Protein AF-A0A962I1U5-F1 (afdb_monomer_lite)

Secondary structure (DSSP, 8-state):
-----------------PPP-------S-GGGSPEEEE-GGGT----GGGS-TTTTGGG--B--EEE-GGG-EEESSB----HHHHHHTHHHHHHTT--EEEE---EE--SS---SSSBP-TT-SS--BT--STTS-S-SEEEEE-TTT-BTTB-HHHHHHHHHHTT-EEEE----SEEEE-B--SS--TTTTEEE-TT--EEEE-TB--GGG--TTT-GGGTTB-SS--STTEEEB-TTSHHHHTT-

Structure (mmCIF, N/CA/C/O backbone):
data_AF-A0A962I1U5-F1
#
_entry.id   AF-A0A962I1U5-F1
#
loop_
_atom_site.group_PDB
_atom_site.id
_atom_site.type_symbol
_atom_site.label_atom_id
_atom_site.label_alt_id
_atom_site.label_comp_id
_atom_site.label_asym_id
_atom_site.label_entity_id
_atom_site.label_seq_id
_atom_site.pdbx_PDB_ins_code
_atom_site.Cartn_x
_atom_site.Cartn_y
_atom_site.Cartn_z
_atom_site.occupancy
_atom_site.B_iso_or_equiv
_atom_site.auth_seq_id
_atom_site.auth_comp_id
_atom_site.auth_asym_id
_atom_site.auth_atom_id
_atom_site.pdbx_PDB_model_num
ATOM 1 N N . MET A 1 1 ? -56.076 -60.921 22.929 1.00 39.16 1 MET A N 1
ATOM 2 C CA . MET A 1 1 ? -55.927 -60.320 21.583 1.00 39.16 1 MET A CA 1
ATOM 3 C C . MET A 1 1 ? -56.137 -58.816 21.718 1.00 39.16 1 MET A C 1
ATOM 5 O O . MET A 1 1 ? -57.100 -58.494 22.402 1.00 39.16 1 MET A O 1
ATOM 9 N N . PRO A 1 2 ? -55.354 -57.897 21.117 1.00 43.12 2 PRO A N 1
ATOM 10 C CA . PRO A 1 2 ? -53.979 -57.926 20.597 1.00 43.12 2 PRO A CA 1
ATOM 11 C C . PRO A 1 2 ? -53.016 -57.042 21.440 1.00 43.12 2 PRO A C 1
ATOM 13 O O . PRO A 1 2 ? -53.445 -56.184 22.204 1.00 43.12 2 PRO A O 1
ATOM 16 N N . ARG A 1 3 ? -51.699 -57.257 21.318 1.00 41.47 3 ARG A N 1
ATOM 17 C CA . ARG A 1 3 ? -50.654 -56.369 21.865 1.00 41.47 3 ARG A CA 1
ATOM 18 C C . ARG A 1 3 ? -50.297 -55.337 20.794 1.00 41.47 3 ARG A C 1
ATOM 20 O O . ARG A 1 3 ? -49.859 -55.728 19.718 1.00 41.47 3 ARG A O 1
ATOM 27 N N . ILE A 1 4 ? -50.493 -54.053 21.080 1.00 46.03 4 ILE A N 1
ATOM 28 C CA . ILE A 1 4 ? -50.047 -52.949 20.222 1.00 46.03 4 ILE A CA 1
ATOM 29 C C . ILE A 1 4 ? -48.566 -52.711 20.538 1.00 46.03 4 ILE A C 1
ATOM 31 O O . ILE A 1 4 ? -48.236 -52.267 21.635 1.00 46.03 4 ILE A O 1
ATOM 35 N N . LEU A 1 5 ? -47.673 -53.061 19.608 1.00 44.50 5 LEU A N 1
ATOM 36 C CA . LEU A 1 5 ? -46.279 -52.622 19.656 1.00 44.50 5 LEU A CA 1
ATOM 37 C C . LEU A 1 5 ? -46.209 -51.188 19.123 1.00 44.50 5 LEU A C 1
ATOM 39 O O . LEU A 1 5 ? -46.498 -50.946 17.953 1.00 44.50 5 LEU A O 1
ATOM 43 N N . LEU A 1 6 ? -45.807 -50.252 19.982 1.00 44.88 6 LEU A N 1
ATOM 44 C CA . LEU A 1 6 ? -45.363 -48.925 19.569 1.00 44.88 6 LEU A CA 1
ATOM 45 C C . LEU A 1 6 ? -43.959 -49.072 18.964 1.00 44.88 6 LEU A C 1
ATOM 47 O O . LEU A 1 6 ? -43.008 -49.392 19.676 1.00 44.88 6 LEU A O 1
ATOM 51 N N . ALA A 1 7 ? -43.829 -48.869 17.656 1.00 45.22 7 ALA A N 1
ATOM 52 C CA . ALA A 1 7 ? -42.530 -48.760 17.007 1.00 45.22 7 ALA A CA 1
ATOM 53 C C . ALA A 1 7 ? -42.009 -47.327 17.194 1.00 45.22 7 ALA A C 1
ATOM 55 O O . ALA A 1 7 ? -42.518 -46.394 16.578 1.00 45.22 7 ALA A O 1
ATOM 56 N N . LEU A 1 8 ? -41.014 -47.147 18.067 1.00 48.09 8 LEU A N 1
ATOM 57 C CA . LEU A 1 8 ? -40.231 -45.914 18.132 1.00 48.09 8 LEU A CA 1
ATOM 58 C C . LEU A 1 8 ? -39.299 -45.881 16.912 1.00 48.09 8 LEU A C 1
ATOM 60 O O . LEU A 1 8 ? -38.326 -46.631 16.845 1.00 48.09 8 LEU A O 1
ATOM 64 N N . SER A 1 9 ? -39.597 -45.028 15.937 1.00 52.56 9 SER A N 1
ATOM 65 C CA . SER A 1 9 ? -38.683 -44.711 14.841 1.00 52.56 9 SER A CA 1
ATOM 66 C C . SER A 1 9 ? -37.583 -43.783 15.359 1.00 52.56 9 SER A C 1
ATOM 68 O O . SER A 1 9 ? -37.811 -42.590 15.557 1.00 52.56 9 SER A O 1
ATOM 70 N N . LEU A 1 10 ? -36.398 -44.342 15.606 1.00 50.47 10 LEU A N 1
ATOM 71 C CA . LEU A 1 10 ? -35.191 -43.582 15.919 1.00 50.47 10 LEU A CA 1
ATOM 72 C C . LEU A 1 10 ? -34.716 -42.891 14.628 1.00 50.47 10 LEU A C 1
ATOM 74 O O . LEU A 1 10 ? -34.197 -43.547 13.725 1.00 50.47 10 LEU A O 1
ATOM 78 N N . LEU A 1 11 ? -34.939 -41.582 14.507 1.00 54.97 11 LEU A N 1
ATOM 79 C CA . LEU A 1 11 ? -34.390 -40.787 13.410 1.00 54.97 11 LEU A CA 1
ATOM 80 C C . LEU A 1 11 ? -32.893 -40.587 13.691 1.00 54.97 11 LEU A C 1
ATOM 82 O O . LEU A 1 11 ? -32.518 -39.816 14.572 1.00 54.97 11 LEU A O 1
ATOM 86 N N . ALA A 1 12 ? -32.036 -41.338 12.999 1.00 57.62 12 ALA A N 1
ATOM 87 C CA . ALA A 1 12 ? -30.593 -41.170 13.095 1.00 57.62 12 ALA A CA 1
ATOM 88 C C . ALA A 1 12 ? -30.201 -39.835 12.444 1.00 57.62 12 ALA A C 1
ATOM 90 O O . ALA A 1 12 ? -30.262 -39.689 11.224 1.00 57.62 12 ALA A O 1
ATOM 91 N N . ILE A 1 13 ? -29.818 -38.856 13.264 1.00 59.62 13 ILE A N 1
ATOM 92 C CA . ILE A 1 13 ? -29.165 -37.631 12.801 1.00 59.62 13 ILE A CA 1
ATOM 93 C C . ILE A 1 13 ? -27.747 -38.038 12.398 1.00 59.62 13 ILE A C 1
ATOM 95 O O . ILE A 1 13 ? -26.889 -38.255 13.252 1.00 59.62 13 ILE A O 1
ATOM 99 N N . LEU A 1 14 ? -27.520 -38.221 11.098 1.00 59.56 14 LEU A N 1
ATOM 100 C CA . LEU A 1 14 ? -26.175 -38.386 10.561 1.00 59.56 14 LEU A CA 1
ATOM 101 C C . LEU A 1 14 ? -25.460 -37.030 10.668 1.00 59.56 14 LEU A C 1
ATOM 103 O O . LEU A 1 14 ? -25.996 -36.041 10.165 1.00 59.56 14 LEU A O 1
ATOM 107 N N . PRO A 1 15 ? -24.283 -36.947 11.310 1.00 57.06 15 PRO A N 1
ATOM 108 C CA . PRO A 1 15 ? -23.493 -35.727 11.277 1.00 57.06 15 PRO A CA 1
ATOM 109 C C . PRO A 1 15 ? -23.090 -35.454 9.824 1.00 57.06 15 PRO A C 1
ATOM 111 O O . PRO A 1 15 ? -22.612 -36.354 9.130 1.00 57.06 15 PRO A O 1
ATOM 114 N N . SER A 1 16 ? -23.297 -34.224 9.349 1.00 59.91 16 SER A N 1
ATOM 115 C CA . SER A 1 16 ? -22.713 -33.792 8.083 1.00 59.91 16 SER A CA 1
ATOM 116 C C . SER A 1 16 ? -21.197 -33.834 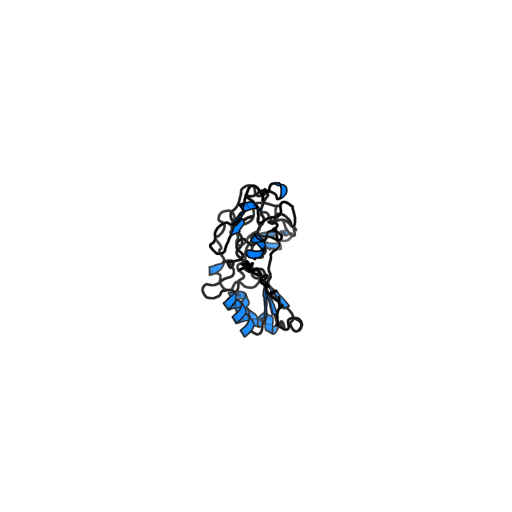8.242 1.00 59.91 16 SER A C 1
ATOM 118 O O . SER A 1 16 ? -20.632 -33.055 9.010 1.00 59.91 16 SER A O 1
ATOM 120 N N . LEU A 1 17 ? -20.536 -34.758 7.550 1.00 57.47 17 LEU A N 1
ATOM 121 C CA . LEU A 1 17 ? -19.093 -34.700 7.367 1.00 57.47 17 LEU A CA 1
ATOM 122 C C . LEU A 1 17 ? -18.796 -33.415 6.590 1.00 57.47 17 LEU A C 1
ATOM 124 O O . LEU A 1 17 ? -19.027 -33.354 5.385 1.00 57.47 17 LEU A O 1
ATOM 128 N N . ALA A 1 18 ? -18.339 -32.379 7.293 1.00 61.22 18 ALA A N 1
ATOM 129 C CA . ALA A 1 18 ? -17.665 -31.266 6.649 1.00 61.22 18 ALA A CA 1
ATOM 130 C C . ALA A 1 18 ? -16.446 -31.860 5.933 1.00 61.22 18 ALA A C 1
ATOM 132 O O . ALA A 1 18 ? -15.590 -32.475 6.572 1.00 61.22 18 ALA A O 1
ATOM 133 N N . LEU A 1 19 ? -16.420 -31.771 4.603 1.00 60.22 19 LEU A N 1
ATOM 134 C CA . LEU A 1 19 ? -15.231 -32.118 3.839 1.00 60.22 19 LEU A CA 1
ATOM 135 C C . LEU A 1 19 ? -14.131 -31.152 4.276 1.00 60.22 19 LEU A C 1
ATOM 137 O O . LEU A 1 19 ? -14.324 -29.941 4.219 1.00 60.22 19 LEU A O 1
ATOM 141 N N . ALA A 1 20 ? -13.010 -31.689 4.753 1.00 61.97 20 ALA A N 1
ATOM 142 C CA . ALA A 1 20 ? -11.820 -30.885 4.955 1.00 61.97 20 ALA A CA 1
ATOM 143 C C . ALA A 1 20 ? -11.408 -30.332 3.586 1.00 61.97 20 ALA A C 1
ATOM 145 O O . ALA A 1 20 ? -11.207 -31.097 2.643 1.00 61.97 20 ALA A O 1
ATOM 146 N N . THR A 1 21 ? -11.353 -29.010 3.460 1.00 70.38 21 THR A N 1
ATOM 147 C CA . THR A 1 21 ? -10.779 -28.366 2.283 1.00 70.38 21 THR A CA 1
ATOM 148 C C . THR A 1 21 ? -9.278 -28.631 2.319 1.00 70.38 21 THR A C 1
ATOM 150 O O . THR A 1 21 ? -8.590 -28.147 3.216 1.00 70.38 21 THR A O 1
ATOM 153 N N . ASP A 1 22 ? -8.769 -29.430 1.384 1.00 75.06 22 ASP A N 1
ATOM 154 C CA . ASP A 1 22 ? -7.327 -29.603 1.232 1.00 75.06 22 ASP A CA 1
ATOM 155 C C . ASP A 1 22 ? -6.735 -28.290 0.704 1.00 75.06 22 ASP A C 1
ATOM 157 O O . ASP A 1 22 ? -7.001 -27.879 -0.428 1.00 75.06 22 ASP A O 1
ATOM 161 N N . TYR A 1 23 ? -5.933 -27.616 1.528 1.00 73.56 23 TYR A N 1
ATOM 162 C CA . TYR A 1 23 ? -5.151 -26.462 1.096 1.00 73.56 23 TYR A CA 1
ATOM 163 C C . TYR A 1 23 ? -3.935 -26.963 0.314 1.00 73.56 23 TYR A C 1
ATOM 165 O O . TYR A 1 23 ? -2.980 -27.490 0.888 1.00 73.56 23 TYR A O 1
ATOM 173 N N . VAL A 1 24 ? -3.974 -26.821 -1.009 1.00 76.81 24 VAL A N 1
ATOM 174 C CA . VAL A 1 24 ? -2.831 -27.101 -1.883 1.00 76.81 24 VAL A CA 1
ATOM 175 C C . VAL A 1 24 ? -2.082 -25.790 -2.108 1.00 76.81 24 VAL A C 1
ATOM 177 O O . VAL A 1 24 ? -2.688 -24.786 -2.475 1.00 76.81 24 VAL A O 1
ATOM 180 N N . GLY A 1 25 ? -0.771 -25.788 -1.856 1.00 79.06 25 GLY A N 1
ATOM 181 C CA . GLY A 1 25 ? 0.093 -24.650 -2.178 1.00 79.06 25 GLY A CA 1
ATOM 182 C C . GLY A 1 25 ? 0.229 -24.427 -3.689 1.00 79.06 25 GLY A C 1
ATOM 183 O O . GLY A 1 25 ? -0.405 -25.107 -4.495 1.00 79.06 25 GLY A O 1
ATOM 184 N N . THR A 1 26 ? 1.088 -23.489 -4.093 1.00 83.06 26 THR A N 1
ATOM 185 C CA . THR A 1 26 ? 1.345 -23.260 -5.523 1.00 83.06 26 THR A CA 1
ATOM 186 C C . THR A 1 26 ? 1.874 -24.521 -6.214 1.00 83.06 26 THR A C 1
ATOM 188 O O . THR A 1 26 ? 2.713 -25.241 -5.668 1.00 83.06 26 THR A O 1
ATOM 191 N N . THR A 1 27 ? 1.384 -24.788 -7.425 1.00 86.94 27 THR A N 1
ATOM 192 C CA . THR A 1 27 ? 1.923 -25.829 -8.313 1.00 86.94 27 THR A CA 1
ATOM 193 C C . THR A 1 27 ? 3.056 -25.312 -9.196 1.00 86.94 27 THR A C 1
ATOM 195 O O . THR A 1 27 ? 3.645 -26.093 -9.941 1.00 86.94 27 THR A O 1
ATOM 198 N N . GLU A 1 28 ? 3.345 -24.010 -9.143 1.00 88.62 28 GLU A N 1
ATOM 199 C CA . GLU A 1 28 ? 4.450 -23.414 -9.886 1.00 88.62 28 GLU A CA 1
ATOM 200 C C . GLU A 1 28 ? 5.792 -23.869 -9.291 1.00 88.62 28 GLU 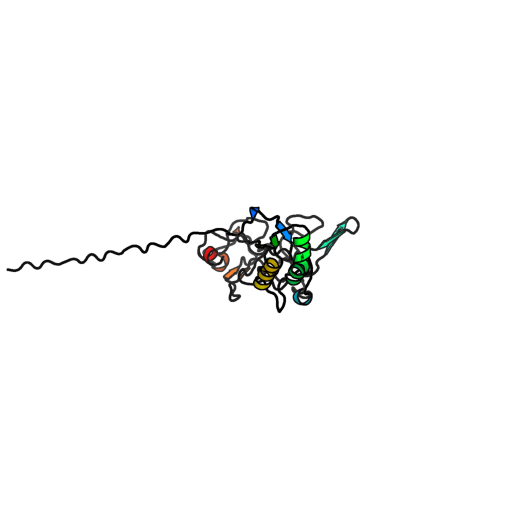A C 1
ATOM 202 O O . GLU A 1 28 ? 5.948 -23.878 -8.063 1.00 88.62 28 GLU A O 1
ATOM 207 N N . PRO A 1 29 ? 6.790 -24.224 -10.120 1.00 89.38 29 PRO A N 1
ATOM 208 C CA . PRO A 1 29 ? 8.090 -24.700 -9.659 1.00 89.38 29 PRO A CA 1
ATOM 209 C C . PRO A 1 29 ? 8.964 -23.532 -9.170 1.00 89.38 29 PRO A C 1
ATOM 211 O O . PRO A 1 29 ? 10.057 -23.300 -9.673 1.00 89.38 29 PRO A O 1
ATOM 214 N N . MET A 1 30 ? 8.505 -22.786 -8.160 1.00 89.75 30 MET A N 1
ATOM 215 C CA . MET A 1 30 ? 9.148 -21.554 -7.676 1.00 89.75 30 MET A CA 1
ATOM 216 C C . MET A 1 30 ? 10.634 -21.724 -7.330 1.00 89.75 30 MET A C 1
ATOM 218 O O . MET A 1 30 ? 11.405 -20.783 -7.481 1.00 89.75 30 MET A O 1
ATOM 222 N N . ALA A 1 31 ? 11.055 -22.923 -6.913 1.00 90.00 31 ALA A N 1
ATOM 223 C CA . ALA A 1 31 ? 12.455 -23.234 -6.620 1.00 90.00 31 ALA A CA 1
ATOM 224 C C . ALA A 1 31 ? 13.385 -23.193 -7.854 1.00 90.00 31 ALA A C 1
ATOM 226 O O . ALA A 1 31 ? 14.602 -23.126 -7.689 1.00 90.00 31 ALA A O 1
ATOM 227 N N . GLU A 1 32 ? 12.840 -23.237 -9.072 1.00 93.94 32 GLU A N 1
ATOM 228 C CA . GLU A 1 32 ? 13.593 -23.127 -10.329 1.00 93.94 32 GLU A CA 1
ATOM 229 C C . GLU A 1 32 ? 13.867 -21.667 -10.730 1.00 93.94 32 GLU A C 1
ATOM 231 O O . GLU A 1 32 ? 14.672 -21.417 -11.628 1.00 93.94 32 GLU A O 1
ATOM 236 N N . HIS A 1 33 ? 13.234 -20.696 -10.062 1.00 95.19 33 HIS A N 1
ATOM 237 C CA . HIS A 1 33 ? 13.274 -19.290 -10.449 1.00 95.19 33 HIS A CA 1
ATOM 238 C C . HIS A 1 33 ? 14.013 -18.425 -9.426 1.00 95.19 33 HIS A C 1
ATOM 240 O O . HIS A 1 33 ? 13.748 -18.464 -8.225 1.00 95.19 33 HIS A O 1
ATOM 246 N N . ALA A 1 34 ? 14.900 -17.559 -9.919 1.00 97.69 34 ALA A N 1
ATOM 247 C CA . ALA A 1 34 ? 15.333 -16.395 -9.157 1.00 97.69 34 ALA A CA 1
ATOM 248 C C . ALA A 1 34 ? 14.208 -15.347 -9.149 1.00 97.69 34 ALA A C 1
ATOM 250 O O . ALA A 1 34 ? 13.589 -15.092 -10.188 1.00 97.69 34 ALA A O 1
ATOM 251 N N . ILE A 1 35 ? 13.974 -14.733 -7.985 1.00 98.12 35 ILE A N 1
ATOM 252 C CA . ILE A 1 35 ? 12.922 -13.734 -7.764 1.00 98.12 35 ILE A CA 1
ATOM 253 C C . ILE A 1 35 ? 13.539 -12.332 -7.757 1.00 98.12 35 ILE A C 1
ATOM 255 O O . ILE A 1 35 ? 14.496 -12.080 -7.023 1.00 98.12 35 ILE A O 1
ATOM 259 N N . TYR A 1 36 ? 12.973 -11.425 -8.550 1.00 98.50 36 TYR A N 1
ATOM 260 C CA . TYR A 1 36 ? 13.292 -10.000 -8.530 1.00 98.50 36 TYR A CA 1
ATOM 261 C C . TYR A 1 36 ? 12.264 -9.256 -7.676 1.00 98.50 36 TYR A C 1
ATOM 263 O O . TYR A 1 36 ? 11.075 -9.289 -7.984 1.00 98.50 36 TYR A O 1
ATOM 271 N N . PHE A 1 37 ? 12.698 -8.609 -6.595 1.00 98.62 37 PHE A N 1
ATOM 272 C CA . PHE A 1 37 ? 11.803 -7.811 -5.756 1.00 98.62 37 PHE A CA 1
ATOM 273 C C . PHE A 1 37 ? 11.647 -6.393 -6.304 1.00 98.62 37 PHE A C 1
ATOM 275 O O . PHE A 1 37 ? 12.636 -5.741 -6.646 1.00 98.62 37 PHE A O 1
ATOM 282 N N . VAL A 1 38 ? 10.406 -5.915 -6.335 1.00 98.50 38 VAL A N 1
ATOM 283 C CA . VAL A 1 38 ? 10.017 -4.595 -6.816 1.00 98.50 38 VAL A CA 1
ATOM 284 C C . VAL A 1 38 ? 9.177 -3.911 -5.745 1.00 98.50 38 VAL A C 1
ATOM 286 O O . VAL A 1 38 ? 8.087 -4.369 -5.407 1.00 98.50 38 VAL A O 1
ATOM 289 N N . LEU A 1 39 ? 9.662 -2.770 -5.251 1.00 98.62 39 LEU A N 1
ATOM 290 C CA . LEU A 1 39 ? 8.797 -1.815 -4.568 1.00 98.62 39 LEU A CA 1
ATOM 291 C C . LEU A 1 39 ? 8.070 -1.008 -5.646 1.00 98.62 39 LEU A C 1
ATOM 293 O O . LEU A 1 39 ? 8.693 -0.149 -6.270 1.00 98.62 39 LEU A O 1
ATOM 297 N N . THR A 1 40 ? 6.805 -1.338 -5.914 1.00 98.69 40 THR A N 1
ATOM 298 C CA . THR A 1 40 ? 6.110 -0.938 -7.154 1.00 98.69 40 THR A CA 1
ATOM 299 C C . THR A 1 40 ? 6.154 0.571 -7.393 1.00 98.69 40 THR A C 1
ATOM 301 O O . THR A 1 40 ? 6.652 0.987 -8.437 1.00 98.69 40 THR A O 1
ATOM 304 N N . ASP A 1 41 ? 5.815 1.379 -6.378 1.00 98.81 41 ASP A N 1
ATOM 305 C CA . ASP A 1 41 ? 5.849 2.856 -6.415 1.00 98.81 41 ASP A CA 1
ATOM 306 C C . ASP A 1 41 ? 7.224 3.458 -6.774 1.00 98.81 41 ASP A C 1
ATOM 308 O O . ASP A 1 41 ? 7.328 4.610 -7.192 1.00 98.81 41 ASP A O 1
ATOM 312 N N . ARG A 1 42 ? 8.308 2.690 -6.630 1.00 98.50 42 ARG A N 1
ATOM 313 C CA . ARG A 1 42 ? 9.693 3.160 -6.811 1.00 98.50 42 ARG A CA 1
ATOM 314 C C . ARG A 1 42 ? 10.390 2.551 -8.015 1.00 98.50 42 ARG A C 1
ATOM 316 O O . ARG A 1 42 ? 11.591 2.762 -8.176 1.00 98.50 42 ARG A O 1
ATOM 323 N N . PHE A 1 43 ? 9.670 1.787 -8.832 1.00 98.69 43 PHE A N 1
ATOM 324 C CA . PHE A 1 43 ? 10.255 1.138 -9.996 1.00 98.69 43 PHE A CA 1
ATOM 325 C C . PHE A 1 43 ? 10.197 2.022 -11.238 1.00 98.69 43 PHE A C 1
ATOM 327 O O . PHE A 1 43 ? 11.199 2.637 -11.601 1.00 98.69 43 PHE A O 1
ATOM 334 N N . VAL A 1 44 ? 9.037 2.095 -11.888 1.00 98.75 44 VAL A N 1
ATOM 335 C CA . VAL A 1 44 ? 8.819 2.896 -13.095 1.00 98.75 44 VAL A CA 1
ATOM 336 C C . VAL A 1 44 ? 7.400 3.443 -13.059 1.00 98.75 44 VAL A C 1
ATOM 338 O O . VAL A 1 44 ? 6.460 2.671 -12.899 1.00 98.75 44 VAL A O 1
ATOM 341 N N . ASN A 1 45 ? 7.265 4.756 -13.242 1.00 98.81 45 ASN A N 1
ATOM 342 C CA . ASN A 1 45 ? 5.986 5.415 -13.490 1.00 98.81 45 ASN A CA 1
ATOM 343 C C . ASN A 1 45 ? 5.644 5.273 -14.979 1.00 98.81 45 ASN A C 1
ATOM 345 O O . ASN A 1 45 ? 6.301 5.883 -15.831 1.00 98.81 45 ASN A O 1
ATOM 349 N N . GLY A 1 46 ? 4.707 4.376 -15.285 1.00 98.75 46 GLY A N 1
ATOM 350 C CA . GLY A 1 46 ? 4.275 4.056 -16.644 1.00 98.75 46 GLY A CA 1
ATOM 351 C C . GLY A 1 46 ? 2.983 4.761 -17.048 1.00 98.75 46 GLY A C 1
ATOM 352 O O . GLY A 1 46 ? 2.743 4.940 -18.245 1.00 98.75 46 GLY A O 1
ATOM 353 N N . ASP A 1 47 ? 2.174 5.191 -16.082 1.00 98.75 47 ASP A N 1
ATOM 354 C CA . ASP A 1 47 ? 0.925 5.910 -16.300 1.00 98.75 47 ASP A CA 1
ATOM 355 C C . ASP A 1 47 ? 0.769 7.088 -15.322 1.00 98.75 47 ASP A C 1
ATOM 357 O O . ASP A 1 47 ? 0.029 6.999 -14.347 1.00 98.75 47 ASP A O 1
ATOM 361 N N . PRO A 1 48 ? 1.332 8.269 -15.642 1.00 98.50 48 PRO A N 1
ATOM 362 C CA . PRO A 1 48 ? 1.241 9.441 -14.770 1.00 98.50 48 PRO A CA 1
ATOM 363 C C . PRO A 1 48 ? -0.187 9.939 -14.490 1.00 98.50 48 PRO A C 1
ATOM 365 O O . PRO A 1 48 ? -0.377 10.873 -13.707 1.00 98.50 48 PRO A O 1
ATOM 368 N N . SER A 1 49 ? -1.205 9.403 -15.176 1.00 98.44 49 SER A N 1
ATOM 369 C CA . SER A 1 49 ? -2.598 9.777 -14.932 1.00 98.44 49 SER A CA 1
ATOM 370 C C . SER A 1 49 ? -3.166 9.188 -13.636 1.00 98.44 49 SER A C 1
ATOM 372 O O . SER A 1 49 ? -4.157 9.725 -13.135 1.00 98.44 49 SER A O 1
ATOM 374 N N . ASN A 1 50 ? -2.532 8.151 -13.074 1.00 98.50 50 ASN A N 1
ATOM 375 C CA . ASN A 1 50 ? -2.937 7.517 -11.819 1.00 98.50 50 ASN A CA 1
ATOM 376 C C . ASN A 1 50 ? -2.134 7.995 -10.590 1.00 98.50 50 ASN A C 1
ATOM 378 O O . ASN A 1 50 ? -2.435 7.572 -9.483 1.00 98.50 50 ASN A O 1
ATOM 382 N N . ASP A 1 51 ? -1.199 8.940 -10.752 1.00 98.56 51 ASP A N 1
ATOM 383 C CA . ASP A 1 51 ? -0.295 9.423 -9.691 1.00 98.56 51 ASP A CA 1
ATOM 384 C C . ASP A 1 51 ? -0.988 10.025 -8.449 1.00 98.56 51 ASP A C 1
ATOM 386 O O . ASP A 1 51 ? -0.328 10.268 -7.441 1.00 98.56 51 ASP A O 1
ATOM 390 N N . GLN A 1 52 ? -2.275 10.383 -8.541 1.00 98.12 52 GLN A N 1
ATOM 391 C CA . GLN A 1 52 ? -3.045 11.050 -7.476 1.00 98.12 52 GLN A CA 1
ATOM 392 C C . GLN A 1 52 ? -2.347 12.273 -6.841 1.00 98.12 52 GLN A C 1
ATOM 394 O O . GLN A 1 52 ? -2.438 12.523 -5.641 1.00 98.12 52 GLN A O 1
ATOM 399 N N . ARG A 1 53 ? -1.668 13.099 -7.646 1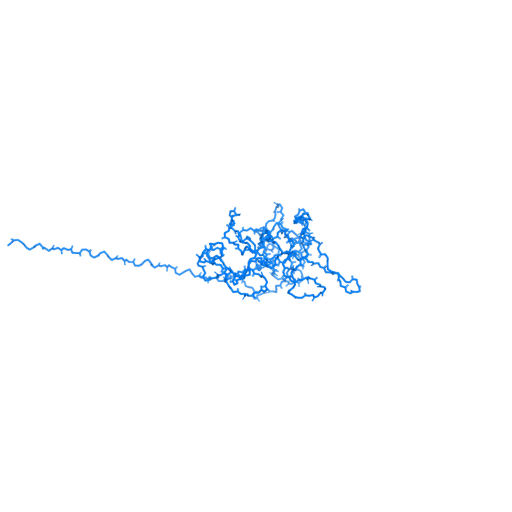.00 97.75 53 ARG A N 1
ATOM 400 C CA . ARG A 1 53 ? -0.785 14.190 -7.166 1.00 97.75 53 ARG A CA 1
ATOM 401 C C . ARG A 1 53 ? -1.431 15.199 -6.206 1.00 97.75 53 ARG A C 1
ATOM 403 O O . ARG A 1 53 ? -0.725 15.804 -5.405 1.00 97.75 53 ARG A O 1
ATOM 410 N N . ASP A 1 54 ? -2.749 15.381 -6.292 1.00 96.62 54 ASP A N 1
ATOM 411 C CA . ASP A 1 54 ? -3.522 16.317 -5.462 1.00 96.62 54 ASP A CA 1
ATOM 412 C C . ASP A 1 54 ? -4.270 15.636 -4.292 1.00 96.62 54 ASP A C 1
ATOM 414 O O . ASP A 1 54 ? -4.970 16.303 -3.518 1.00 96.62 54 ASP A O 1
ATOM 418 N N . GLN A 1 55 ? -4.160 14.311 -4.153 1.00 97.19 55 GLN A N 1
ATOM 419 C CA . GLN A 1 55 ? -4.830 13.545 -3.105 1.00 97.19 55 GLN A CA 1
ATOM 420 C C . GLN A 1 55 ? -4.290 13.912 -1.719 1.00 97.19 55 GLN A C 1
ATOM 422 O O . GLN A 1 55 ? -3.127 14.270 -1.550 1.00 97.19 55 GLN A O 1
ATOM 427 N N . GLY A 1 56 ? -5.166 13.874 -0.712 1.00 95.12 56 GLY A N 1
ATOM 428 C CA . GLY A 1 56 ? -4.826 14.121 0.690 1.00 95.12 56 GLY A CA 1
ATOM 429 C C . GLY A 1 56 ? -4.874 15.590 1.126 1.00 95.12 56 GLY A C 1
ATOM 430 O O . GLY A 1 56 ? -4.792 15.888 2.323 1.00 95.12 56 GLY A O 1
ATOM 431 N N . GLY A 1 57 ? -5.075 16.529 0.195 1.00 94.06 57 GLY A N 1
ATOM 432 C CA . GLY A 1 57 ? -5.268 17.950 0.498 1.00 94.06 57 GLY A CA 1
ATOM 433 C C . GLY A 1 57 ? -4.105 18.538 1.320 1.00 94.06 57 GLY A C 1
ATOM 434 O O . GLY A 1 57 ? -2.954 18.445 0.897 1.00 94.06 57 GLY A O 1
ATOM 435 N N . PRO A 1 58 ? -4.345 19.135 2.510 1.00 93.19 58 PRO A N 1
ATOM 436 C CA . PRO A 1 58 ? -3.261 19.624 3.373 1.00 93.19 58 PRO A CA 1
ATOM 437 C C . PRO A 1 58 ? -2.260 18.536 3.793 1.00 93.19 58 PRO A C 1
ATOM 439 O O . PRO A 1 58 ? -1.106 18.847 4.083 1.00 93.19 58 PRO A O 1
ATOM 442 N N . MET A 1 59 ? -2.705 17.278 3.813 1.00 95.75 59 MET A N 1
ATOM 443 C CA . MET A 1 59 ? -1.926 16.091 4.159 1.00 95.75 59 MET A CA 1
ATOM 444 C C . MET A 1 59 ? -1.581 15.271 2.915 1.00 95.75 59 MET A C 1
ATOM 446 O O . MET A 1 59 ? -1.688 14.048 2.946 1.00 95.75 59 MET A O 1
ATOM 450 N N . HIS A 1 60 ? -1.205 15.952 1.827 1.00 96.69 60 HIS A N 1
ATOM 451 C CA . HIS A 1 60 ? -0.948 15.334 0.527 1.00 96.69 60 HIS A CA 1
ATOM 452 C C . HIS A 1 60 ? -0.073 14.077 0.611 1.00 96.69 60 HIS A C 1
ATOM 454 O O . HIS A 1 60 ? 0.886 14.043 1.386 1.00 96.69 60 HIS A O 1
ATOM 460 N N . SER A 1 61 ? -0.398 13.054 -0.174 1.00 97.69 61 SER A N 1
ATOM 461 C CA . SER A 1 61 ? 0.273 11.746 -0.156 1.00 97.69 61 SER A CA 1
ATOM 462 C C . SER A 1 61 ? 1.454 11.651 -1.136 1.00 97.69 61 SER A C 1
ATOM 464 O O . SER A 1 61 ? 2.401 10.903 -0.883 1.00 97.69 61 SER A O 1
ATOM 466 N N . PHE A 1 62 ? 1.443 12.440 -2.211 1.00 98.31 62 PHE A N 1
ATOM 467 C CA . PHE A 1 62 ? 2.448 12.418 -3.278 1.00 98.31 62 PHE A CA 1
ATOM 468 C C . PHE A 1 62 ? 3.692 13.271 -2.964 1.00 98.31 62 PHE A C 1
ATOM 470 O O . PHE A 1 62 ? 3.568 14.331 -2.363 1.00 98.31 62 PHE A O 1
ATOM 477 N N . ASP A 1 63 ? 4.878 12.828 -3.390 1.00 97.62 63 ASP A N 1
ATOM 478 C CA . ASP A 1 63 ? 6.157 13.560 -3.346 1.00 97.62 63 ASP A CA 1
ATOM 479 C C . ASP A 1 63 ? 6.427 14.325 -2.033 1.00 97.62 63 ASP A C 1
ATOM 481 O O . ASP A 1 63 ? 6.317 15.550 -1.933 1.00 97.62 63 ASP A O 1
ATOM 485 N N . ARG A 1 64 ? 6.809 13.576 -0.993 1.00 96.94 64 ARG A N 1
ATOM 486 C CA . ARG A 1 64 ? 7.120 14.110 0.339 1.00 96.94 64 ARG A CA 1
ATOM 487 C C . ARG A 1 64 ? 8.614 13.951 0.640 1.00 96.94 64 ARG A C 1
ATOM 489 O O . ARG A 1 64 ? 9.003 12.945 1.246 1.00 96.94 64 ARG A O 1
ATOM 496 N N . PRO A 1 65 ? 9.467 14.909 0.237 1.00 95.81 65 PRO A N 1
ATOM 497 C CA . PRO A 1 65 ? 10.907 14.783 0.397 1.00 95.81 65 PRO A CA 1
ATOM 498 C C . PRO A 1 65 ? 11.345 14.871 1.864 1.00 95.81 65 PRO A C 1
ATOM 500 O O . PRO A 1 65 ? 10.812 15.645 2.663 1.00 95.81 65 PRO A O 1
ATOM 503 N N . VAL A 1 66 ? 12.370 14.093 2.201 1.00 95.50 66 VAL A N 1
ATOM 504 C CA . VAL A 1 66 ? 13.093 14.115 3.474 1.00 95.50 66 VAL A CA 1
ATOM 505 C C . VAL A 1 66 ? 14.557 14.386 3.162 1.00 95.50 66 VAL A C 1
ATOM 507 O O . VAL A 1 66 ? 15.197 13.614 2.452 1.00 95.50 66 VAL A O 1
ATOM 510 N N . TYR A 1 67 ? 15.084 15.480 3.703 1.00 94.31 67 TYR A N 1
ATOM 511 C CA . TYR A 1 67 ? 16.438 15.940 3.410 1.00 94.31 67 TYR A CA 1
ATOM 512 C C . TYR A 1 67 ? 17.451 15.393 4.414 1.00 94.31 67 TYR A C 1
ATOM 514 O O . TYR A 1 67 ? 17.225 15.418 5.630 1.00 94.31 67 TYR A O 1
ATOM 522 N N . GLY A 1 68 ? 18.567 14.914 3.881 1.00 93.94 68 GLY A N 1
ATOM 523 C CA . GLY A 1 68 ? 19.721 14.415 4.609 1.00 93.94 68 GLY A CA 1
ATOM 524 C C . GLY A 1 68 ? 20.878 15.412 4.683 1.00 93.94 68 GLY A C 1
ATOM 525 O O . GLY A 1 68 ? 20.768 16.558 4.234 1.00 93.94 68 GLY A O 1
ATOM 526 N N . PRO A 1 69 ? 22.004 14.999 5.289 1.00 93.75 69 PRO A N 1
ATOM 527 C CA . PRO A 1 69 ? 23.253 15.744 5.200 1.00 93.75 69 PRO A CA 1
ATOM 528 C C . PRO A 1 69 ? 23.746 15.811 3.747 1.00 93.75 69 PRO A C 1
ATOM 530 O O . PRO A 1 69 ? 23.346 15.017 2.905 1.00 93.75 69 PRO A O 1
ATOM 533 N N . ASP A 1 70 ? 24.615 16.780 3.459 1.00 91.31 70 ASP A N 1
ATOM 534 C CA . ASP A 1 70 ? 25.339 16.897 2.183 1.00 91.31 70 ASP A CA 1
ATOM 535 C C . ASP A 1 70 ? 24.473 16.989 0.907 1.00 91.31 70 ASP A C 1
ATOM 537 O O . ASP A 1 70 ? 24.985 16.870 -0.204 1.00 91.31 70 ASP A O 1
ATOM 541 N N . GLY A 1 71 ? 23.182 17.306 1.055 1.00 90.19 71 GLY A N 1
ATOM 542 C CA . GLY A 1 71 ? 22.238 17.426 -0.059 1.00 90.19 71 GLY A CA 1
ATOM 543 C C . GLY A 1 71 ? 21.583 16.107 -0.465 1.00 90.19 71 GLY A C 1
ATOM 544 O O . GLY A 1 71 ? 20.953 16.065 -1.517 1.00 90.19 71 GLY A O 1
ATOM 545 N N . ASP A 1 72 ? 21.720 15.053 0.345 1.00 93.81 72 ASP A N 1
ATOM 546 C CA . ASP A 1 72 ? 21.007 13.802 0.116 1.00 93.81 72 ASP A CA 1
ATOM 547 C C . ASP A 1 72 ? 19.487 13.993 0.263 1.00 93.81 72 ASP A C 1
ATOM 549 O O . ASP A 1 72 ? 19.004 14.747 1.115 1.00 93.81 72 ASP A O 1
ATOM 553 N N . GLU A 1 73 ? 18.721 13.267 -0.550 1.00 92.62 73 GLU A N 1
ATOM 554 C CA . GLU A 1 73 ? 17.261 13.327 -0.577 1.00 92.62 73 GLU A CA 1
ATOM 555 C C . GLU A 1 73 ? 16.660 11.918 -0.531 1.00 92.62 73 GLU A C 1
ATOM 557 O O . GLU A 1 73 ? 17.145 10.976 -1.159 1.00 92.62 73 GLU A O 1
ATOM 562 N N . ALA A 1 74 ? 15.581 11.777 0.232 1.00 93.88 74 ALA A N 1
ATOM 563 C CA . ALA A 1 74 ? 14.726 10.600 0.289 1.00 93.88 74 ALA A CA 1
ATOM 564 C C . ALA A 1 74 ? 13.268 11.047 0.145 1.00 93.88 74 ALA A C 1
ATOM 566 O O . ALA A 1 74 ? 12.975 12.239 0.207 1.00 93.88 74 ALA A O 1
ATOM 567 N N . ASN A 1 75 ? 12.336 10.108 -0.023 1.00 96.44 75 ASN A N 1
ATOM 568 C CA . ASN A 1 75 ? 10.919 10.437 -0.155 1.00 96.44 75 ASN A CA 1
ATOM 569 C C . ASN A 1 75 ? 10.037 9.480 0.652 1.00 96.44 75 ASN A C 1
ATOM 571 O O . ASN A 1 75 ? 10.210 8.256 0.600 1.00 96.44 75 ASN A O 1
ATOM 575 N N . VAL A 1 76 ? 9.086 10.045 1.395 1.00 97.38 76 VAL A N 1
ATOM 576 C CA . VAL A 1 76 ? 8.090 9.307 2.191 1.00 97.38 76 VAL A CA 1
ATOM 577 C C . VAL A 1 76 ? 6.666 9.477 1.659 1.00 97.38 76 VAL A C 1
ATOM 579 O O . VAL A 1 76 ? 5.707 9.156 2.357 1.00 97.38 76 VAL A O 1
ATOM 582 N N . GLY A 1 77 ? 6.535 9.997 0.440 1.00 98.19 77 GLY A N 1
ATOM 583 C CA . GLY A 1 77 ? 5.311 10.025 -0.346 1.00 98.19 77 GLY A CA 1
ATOM 584 C C . GLY A 1 77 ? 5.344 9.008 -1.484 1.00 98.19 77 GLY A C 1
ATOM 585 O O . GLY A 1 77 ? 6.359 8.337 -1.706 1.00 98.19 77 GLY A O 1
ATOM 586 N N . TYR A 1 78 ? 4.227 8.927 -2.201 1.00 98.81 78 TYR A N 1
ATOM 587 C CA . TYR A 1 78 ? 4.154 8.241 -3.491 1.00 98.81 78 TYR A CA 1
ATOM 588 C C . TYR A 1 78 ? 5.001 8.977 -4.537 1.00 98.81 78 TYR A C 1
ATOM 590 O O . TYR A 1 78 ? 5.114 10.207 -4.494 1.00 98.81 78 TYR A O 1
ATOM 598 N N . LEU A 1 79 ? 5.593 8.226 -5.465 1.00 98.62 79 LEU A N 1
ATOM 599 C CA . LEU A 1 79 ? 6.347 8.730 -6.619 1.00 98.62 79 LEU A CA 1
ATOM 600 C C . LEU A 1 79 ? 5.769 8.254 -7.965 1.00 98.62 79 LEU A C 1
ATOM 602 O O . LEU A 1 79 ? 6.214 8.726 -9.018 1.00 98.62 79 LEU A O 1
ATOM 606 N N . GLY A 1 80 ? 4.750 7.391 -7.929 1.00 98.50 80 GLY A N 1
ATOM 607 C CA . GLY A 1 80 ? 3.914 7.043 -9.079 1.00 98.50 80 GLY A CA 1
ATOM 608 C C . GLY A 1 80 ? 4.386 5.818 -9.851 1.00 98.50 80 GLY A C 1
ATOM 609 O O . GLY A 1 80 ? 4.030 5.657 -11.006 1.00 98.50 80 GLY A O 1
ATOM 610 N N . GLY A 1 81 ? 5.241 4.972 -9.276 1.00 98.88 81 GLY A N 1
ATOM 611 C CA . GLY A 1 81 ? 5.523 3.676 -9.888 1.00 98.88 81 GLY A CA 1
ATOM 612 C C . GLY A 1 81 ? 4.294 2.758 -9.860 1.00 98.88 81 GLY A C 1
ATOM 613 O O . GLY A 1 81 ? 3.615 2.653 -8.841 1.00 98.88 81 GLY A O 1
ATOM 614 N N . ASP A 1 82 ? 4.013 2.075 -10.966 1.00 98.94 82 ASP A N 1
ATOM 615 C CA . ASP A 1 82 ? 2.706 1.445 -11.192 1.00 98.94 82 ASP A CA 1
ATOM 616 C C . ASP A 1 82 ? 2.804 0.115 -11.975 1.00 98.94 82 ASP A C 1
ATOM 618 O O . ASP A 1 82 ? 3.887 -0.360 -12.350 1.00 98.94 82 ASP A O 1
ATOM 622 N N . PHE A 1 83 ? 1.657 -0.530 -12.220 1.00 98.88 83 PHE A N 1
ATOM 623 C CA . PHE A 1 83 ? 1.603 -1.788 -12.971 1.00 98.88 83 PHE A CA 1
ATOM 624 C C . PHE A 1 83 ? 1.988 -1.636 -14.443 1.00 98.88 83 PHE A C 1
ATOM 626 O O . PHE A 1 83 ? 2.570 -2.566 -15.010 1.00 98.88 83 PHE A O 1
ATOM 633 N N . ARG A 1 84 ? 1.687 -0.492 -15.070 1.00 98.88 84 ARG A N 1
ATOM 634 C CA . ARG A 1 84 ? 2.047 -0.227 -16.467 1.00 98.88 84 ARG A CA 1
ATOM 635 C C . ARG A 1 84 ? 3.561 -0.179 -16.611 1.00 98.88 84 ARG A C 1
ATOM 637 O O . ARG A 1 84 ? 4.112 -0.890 -17.447 1.00 98.88 84 ARG A O 1
ATOM 644 N N . GLY A 1 85 ? 4.231 0.579 -15.750 1.00 98.81 85 GLY A N 1
ATOM 645 C CA . GLY A 1 85 ? 5.678 0.724 -15.734 1.00 98.81 85 GLY A CA 1
ATOM 646 C C . GLY A 1 85 ? 6.382 -0.606 -15.491 1.00 98.81 85 GLY A C 1
ATOM 647 O O . GLY A 1 85 ? 7.341 -0.923 -16.200 1.00 98.81 85 GLY A O 1
ATOM 648 N N . LEU A 1 86 ? 5.869 -1.421 -14.560 1.00 98.88 86 LEU A N 1
ATOM 649 C CA . LEU A 1 86 ? 6.381 -2.773 -14.340 1.00 98.88 86 LEU A CA 1
ATOM 650 C C . LEU A 1 86 ? 6.219 -3.664 -15.578 1.00 98.88 86 LEU A C 1
ATOM 652 O O . LEU A 1 86 ? 7.183 -4.309 -15.993 1.00 98.88 86 LEU A O 1
ATOM 656 N N . LEU A 1 87 ? 5.024 -3.707 -16.171 1.00 98.88 87 LEU A N 1
ATOM 657 C CA . LEU A 1 87 ? 4.756 -4.562 -17.325 1.00 98.88 87 LEU A CA 1
ATOM 658 C C . LEU A 1 87 ? 5.592 -4.156 -18.547 1.00 98.88 87 LEU A C 1
ATOM 660 O O . LEU A 1 87 ? 6.187 -5.020 -19.193 1.00 98.88 87 LEU A O 1
ATOM 664 N N . ASP A 1 88 ? 5.699 -2.857 -18.823 1.00 98.75 88 ASP A N 1
ATOM 665 C CA . ASP A 1 88 ? 6.469 -2.322 -19.952 1.00 98.75 88 ASP A CA 1
ATOM 666 C C . ASP A 1 88 ? 7.979 -2.614 -19.823 1.00 98.75 88 ASP A C 1
ATOM 668 O O . ASP A 1 88 ? 8.702 -2.617 -20.820 1.00 98.75 88 ASP A O 1
ATOM 672 N N . HIS A 1 89 ? 8.453 -2.916 -18.608 1.00 98.69 89 HIS A N 1
ATOM 673 C CA . HIS A 1 89 ? 9.845 -3.265 -18.305 1.00 98.69 89 HIS A CA 1
ATOM 674 C C . HIS A 1 89 ? 10.023 -4.730 -17.868 1.00 98.69 89 HIS A C 1
ATOM 676 O O . HIS A 1 89 ? 11.080 -5.100 -17.350 1.00 98.69 89 HIS A O 1
ATOM 682 N N . ALA A 1 90 ? 9.038 -5.597 -18.116 1.00 98.69 90 ALA A N 1
ATOM 683 C CA . ALA A 1 90 ? 9.137 -7.028 -17.819 1.00 98.69 90 ALA A CA 1
ATOM 684 C C . ALA A 1 90 ? 10.350 -7.680 -18.511 1.00 98.69 90 ALA A C 1
ATOM 686 O O . ALA A 1 90 ? 11.070 -8.479 -17.908 1.00 98.69 90 ALA A O 1
ATOM 687 N N . ASP A 1 91 ? 10.632 -7.277 -19.753 1.00 98.44 91 ASP A N 1
ATOM 688 C CA . ASP A 1 91 ? 11.782 -7.763 -20.519 1.00 98.44 91 ASP A CA 1
ATOM 689 C C . ASP A 1 91 ? 13.115 -7.457 -19.825 1.00 98.44 91 ASP A C 1
ATOM 691 O O . ASP A 1 91 ? 13.986 -8.319 -19.794 1.00 98.44 91 ASP A O 1
ATOM 695 N N . TYR A 1 92 ? 13.261 -6.289 -19.189 1.00 98.56 92 TYR A N 1
ATOM 696 C CA . TYR A 1 92 ? 14.466 -5.950 -18.425 1.00 98.56 92 TYR A CA 1
ATOM 697 C C . TYR A 1 92 ? 14.711 -6.950 -17.286 1.00 98.56 92 TYR A C 1
ATOM 699 O O . TYR A 1 92 ? 15.831 -7.431 -17.110 1.00 98.56 92 TYR A O 1
ATOM 707 N N . ILE A 1 93 ? 13.662 -7.301 -16.537 1.00 98.56 93 ILE A N 1
ATOM 708 C CA . ILE A 1 93 ? 13.769 -8.240 -15.414 1.00 98.56 93 ILE A CA 1
ATOM 709 C C . ILE A 1 93 ? 14.103 -9.649 -15.921 1.00 98.56 93 ILE A C 1
ATOM 711 O O . ILE A 1 93 ? 15.004 -10.305 -15.390 1.00 98.56 93 ILE A O 1
ATOM 715 N N . ARG A 1 94 ? 13.420 -10.102 -16.978 1.00 98.12 94 ARG A N 1
ATOM 716 C CA . ARG A 1 94 ? 13.691 -11.400 -17.607 1.00 98.12 94 ARG A CA 1
ATOM 717 C C . ARG A 1 94 ? 15.114 -11.477 -18.155 1.00 98.12 94 ARG A C 1
ATOM 719 O O . ARG A 1 94 ? 15.794 -12.478 -17.943 1.00 98.12 94 ARG A O 1
ATOM 726 N N . AS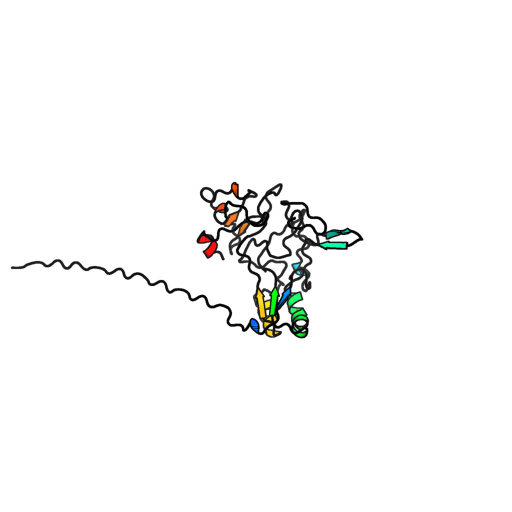P A 1 95 ? 15.573 -10.445 -18.856 1.00 98.50 95 ASP A N 1
ATOM 727 C CA . ASP A 1 95 ? 16.869 -10.445 -19.539 1.00 98.50 95 ASP A CA 1
ATOM 728 C C . ASP A 1 95 ? 18.049 -10.413 -18.547 1.00 98.50 95 ASP A C 1
ATOM 730 O O . ASP A 1 95 ? 19.145 -10.873 -18.872 1.00 98.50 95 ASP A O 1
ATOM 734 N N . LEU A 1 96 ? 17.819 -9.969 -17.304 1.00 98.31 96 LEU A N 1
ATOM 735 C CA . LEU A 1 96 ? 18.749 -10.157 -16.183 1.00 98.31 96 LEU A CA 1
ATOM 736 C C . LEU A 1 96 ? 18.830 -11.613 -15.679 1.00 98.31 96 LEU A C 1
ATOM 738 O O . LEU A 1 96 ? 19.725 -11.938 -14.898 1.00 98.31 96 LEU A O 1
ATOM 742 N N . GLY A 1 97 ? 17.928 -12.491 -16.121 1.00 97.94 97 GLY A N 1
ATOM 743 C CA . GLY A 1 97 ? 17.883 -13.913 -15.773 1.00 97.94 97 GLY A CA 1
ATOM 744 C C . GLY A 1 97 ? 16.900 -14.274 -14.656 1.00 97.94 97 GLY A C 1
ATOM 745 O O . GLY A 1 97 ? 16.939 -15.403 -14.166 1.00 97.94 97 GLY A O 1
ATOM 746 N N . PHE A 1 98 ? 16.029 -13.351 -14.238 1.00 98.50 98 PHE A N 1
ATOM 747 C CA . PHE A 1 98 ? 14.978 -13.648 -13.263 1.00 98.50 98 PHE A CA 1
ATOM 748 C C . PHE A 1 98 ? 13.784 -14.326 -13.936 1.00 98.50 98 PHE A C 1
ATOM 750 O O . PHE A 1 98 ? 13.447 -14.034 -15.080 1.00 98.50 98 PHE A O 1
ATOM 757 N N . GLY A 1 99 ? 13.143 -15.242 -13.208 1.00 97.94 99 GLY A N 1
ATOM 758 C CA . GLY A 1 99 ? 11.958 -15.968 -13.680 1.00 97.94 99 GLY A CA 1
ATOM 759 C C . GLY A 1 99 ? 10.679 -15.605 -12.932 1.00 97.94 99 GLY A C 1
ATOM 760 O O . GLY A 1 99 ? 9.607 -16.099 -13.266 1.00 97.94 99 GLY A O 1
ATOM 761 N N . ALA A 1 100 ? 10.784 -14.757 -11.911 1.00 98.12 100 ALA A N 1
ATOM 762 C CA . ALA A 1 100 ? 9.663 -14.315 -11.104 1.00 98.12 100 ALA A CA 1
ATOM 763 C C . ALA A 1 100 ? 9.878 -12.882 -10.612 1.00 98.12 100 ALA A C 1
ATOM 765 O O . ALA A 1 100 ? 11.014 -12.459 -10.381 1.00 98.12 100 ALA A O 1
ATOM 766 N N . VAL A 1 101 ? 8.778 -12.167 -10.400 1.00 98.50 101 VAL A N 1
ATOM 767 C CA . VAL A 1 101 ? 8.749 -10.832 -9.803 1.00 98.50 101 VAL A CA 1
ATOM 768 C C . VAL A 1 101 ? 7.933 -10.882 -8.522 1.00 98.50 101 VAL A C 1
ATOM 770 O O . VAL A 1 101 ? 6.788 -11.329 -8.543 1.00 98.50 101 VAL A O 1
ATOM 773 N N . TRP A 1 102 ? 8.514 -10.416 -7.421 1.00 98.62 102 TRP A N 1
ATOM 774 C CA . TRP A 1 102 ? 7.803 -10.162 -6.174 1.00 98.62 102 TRP A CA 1
ATOM 775 C C . TRP A 1 102 ? 7.484 -8.676 -6.073 1.00 98.62 102 TRP A C 1
ATOM 777 O O . TRP A 1 102 ? 8.400 -7.858 -6.077 1.00 98.62 102 TRP A O 1
ATOM 787 N N . ILE A 1 103 ? 6.197 -8.344 -6.001 1.00 98.75 103 ILE A N 1
ATOM 788 C CA . ILE A 1 103 ? 5.721 -6.966 -5.857 1.00 98.75 103 ILE A CA 1
ATOM 789 C C . ILE A 1 103 ? 5.172 -6.724 -4.450 1.00 98.75 103 ILE A C 1
ATOM 791 O O . ILE A 1 103 ? 4.647 -7.645 -3.820 1.00 98.75 103 ILE A O 1
ATOM 795 N N . THR A 1 104 ? 5.273 -5.480 -3.984 1.00 98.75 104 THR A N 1
ATOM 796 C CA . THR A 1 104 ? 4.632 -5.006 -2.745 1.00 98.75 104 THR A CA 1
ATOM 797 C C . THR A 1 104 ? 3.106 -5.173 -2.772 1.00 98.75 104 THR A C 1
ATOM 799 O O . THR A 1 104 ? 2.543 -5.389 -3.851 1.00 98.75 104 THR A O 1
ATOM 802 N N . PRO A 1 105 ? 2.418 -5.065 -1.615 1.00 98.75 105 PRO A N 1
ATOM 803 C CA . PRO A 1 105 ? 0.970 -5.231 -1.559 1.00 98.75 105 PRO A CA 1
ATOM 804 C C . PRO A 1 105 ? 0.242 -4.267 -2.498 1.00 98.75 105 PRO A C 1
ATOM 806 O O . PRO A 1 105 ? 0.701 -3.154 -2.749 1.00 98.75 105 PRO A O 1
ATOM 809 N N . ILE A 1 106 ? -0.901 -4.722 -3.004 1.00 98.69 106 ILE A N 1
ATOM 810 C CA . ILE A 1 106 ? -1.675 -4.035 -4.050 1.00 98.69 106 ILE A CA 1
ATOM 811 C C . ILE A 1 106 ? -3.004 -3.468 -3.551 1.00 98.69 106 ILE A C 1
ATOM 813 O O . ILE A 1 106 ? -3.776 -2.936 -4.345 1.00 98.69 106 ILE A O 1
ATOM 817 N N . VAL A 1 107 ? -3.309 -3.683 -2.273 1.00 98.62 107 VAL A N 1
ATOM 818 C CA . VAL A 1 107 ? -4.595 -3.327 -1.673 1.00 98.62 107 VAL A CA 1
ATOM 819 C C . VAL A 1 107 ? -4.654 -1.839 -1.373 1.00 98.62 107 VAL A C 1
ATOM 821 O O . VAL A 1 107 ? -3.623 -1.239 -1.095 1.00 98.62 107 VAL A O 1
ATOM 824 N N . ASP A 1 108 ? -5.861 -1.290 -1.394 1.00 98.69 108 ASP A N 1
ATOM 825 C CA . ASP A 1 108 ? -6.182 0.102 -1.071 1.00 98.69 108 ASP A CA 1
ATOM 826 C C . ASP A 1 108 ? -5.569 0.566 0.267 1.00 98.69 108 ASP A C 1
ATOM 828 O O . ASP A 1 108 ? -5.594 -0.180 1.258 1.00 98.69 108 ASP A O 1
ATOM 832 N N . ASN A 1 109 ? -5.048 1.796 0.305 1.00 98.75 109 ASN A N 1
ATOM 833 C CA . ASN A 1 109 ? -4.334 2.403 1.437 1.00 98.75 109 ASN A CA 1
ATOM 834 C C . ASN A 1 109 ? -4.873 3.819 1.755 1.00 98.75 109 ASN A C 1
ATOM 836 O O . ASN A 1 109 ? -5.615 4.383 0.964 1.00 98.75 109 ASN A O 1
ATOM 840 N N . PRO A 1 110 ? -4.502 4.455 2.889 1.00 98.62 110 PRO A N 1
ATOM 841 C CA . PRO A 1 110 ? -4.952 5.809 3.190 1.00 98.62 110 PRO A CA 1
ATOM 842 C C . PRO A 1 110 ? -4.446 6.861 2.190 1.00 98.62 110 PRO A C 1
ATOM 844 O O . PRO A 1 110 ? -3.242 7.058 2.026 1.00 98.62 110 PRO A O 1
ATOM 847 N N . ASP A 1 111 ? -5.381 7.667 1.694 1.00 98.19 111 ASP A N 1
ATOM 848 C CA . ASP A 1 111 ? -5.200 8.829 0.809 1.00 98.19 111 ASP A CA 1
ATOM 849 C C . ASP A 1 111 ? -4.359 9.991 1.384 1.00 98.19 111 ASP A C 1
ATOM 851 O O . ASP A 1 111 ? -4.239 11.061 0.782 1.00 98.19 111 ASP A O 1
ATOM 855 N N . GLN A 1 112 ? -3.862 9.878 2.615 1.00 97.94 112 GLN A N 1
ATOM 856 C CA . GLN A 1 112 ? -3.228 10.976 3.345 1.00 97.94 112 GLN A CA 1
ATOM 857 C C . GLN A 1 112 ? -1.917 10.539 3.978 1.00 97.94 112 GLN A C 1
ATOM 859 O O . GLN A 1 112 ? -1.736 9.387 4.360 1.00 97.94 112 GLN A O 1
ATOM 864 N N . ALA A 1 113 ? -1.023 11.500 4.198 1.00 98.00 113 ALA A N 1
ATOM 865 C CA . ALA A 1 113 ? 0.096 11.293 5.102 1.00 98.00 113 ALA A CA 1
ATOM 866 C C . ALA A 1 113 ? -0.384 11.177 6.565 1.00 98.00 113 ALA A C 1
ATOM 868 O O . ALA A 1 113 ? -1.234 11.949 7.031 1.00 98.00 113 ALA A O 1
ATOM 869 N N . PHE A 1 114 ? 0.193 10.238 7.313 1.00 98.25 114 PHE A N 1
ATOM 870 C CA . PHE A 1 114 ? -0.175 9.989 8.706 1.00 98.25 114 PHE A CA 1
ATOM 871 C C . PHE A 1 114 ? 0.294 11.117 9.634 1.00 98.25 114 PHE A C 1
ATOM 873 O O . PHE A 1 114 ? 1.420 11.600 9.519 1.00 98.25 114 PHE A O 1
ATOM 880 N N . LEU A 1 115 ? -0.542 11.542 10.584 1.00 97.69 115 LEU A N 1
ATOM 881 C CA . LEU A 1 115 ? -0.204 12.583 11.566 1.00 97.69 115 LEU A CA 1
ATOM 882 C C . LEU A 1 115 ? 0.188 12.043 12.944 1.00 97.69 115 LEU A C 1
ATOM 884 O O . LEU A 1 115 ? 0.668 12.815 13.780 1.00 97.69 115 LEU A O 1
ATOM 888 N N . GLY A 1 116 ? -0.042 10.758 13.204 1.00 97.12 116 GLY A N 1
ATOM 889 C CA . GLY A 1 116 ? 0.390 10.101 14.434 1.00 97.12 116 GLY A CA 1
ATOM 890 C C . GLY A 1 116 ? 1.842 9.634 14.372 1.00 97.12 116 GLY A C 1
ATOM 891 O O . GLY A 1 116 ? 2.560 9.894 13.410 1.00 97.12 116 GLY A O 1
ATOM 892 N N . GLY A 1 117 ? 2.279 8.944 15.422 1.00 95.69 117 GLY A N 1
ATOM 893 C CA . GLY A 1 117 ? 3.635 8.415 15.535 1.00 95.69 117 GLY A CA 1
ATOM 894 C C . GLY A 1 117 ? 4.692 9.504 15.714 1.00 95.69 117 GLY A C 1
ATOM 895 O O . GLY A 1 117 ? 4.390 10.681 15.952 1.00 95.69 117 GLY A O 1
ATOM 896 N N . ASP A 1 118 ? 5.952 9.098 15.615 1.00 95.81 118 ASP A N 1
ATOM 897 C CA . ASP A 1 118 ? 7.100 9.987 15.769 1.00 95.81 118 ASP A CA 1
ATOM 898 C C . ASP A 1 118 ? 7.455 10.713 14.458 1.00 95.81 118 ASP A C 1
ATOM 900 O O . ASP A 1 118 ? 7.242 10.163 13.373 1.00 95.81 118 ASP A O 1
ATOM 904 N N . PRO A 1 119 ? 7.976 11.959 14.534 1.00 95.06 119 PRO A N 1
ATOM 905 C CA . PRO A 1 119 ? 8.399 12.735 13.370 1.00 95.06 119 PRO A CA 1
ATOM 906 C C . PRO A 1 119 ? 9.495 12.026 12.582 1.00 95.06 119 PRO A C 1
ATOM 908 O O . PRO A 1 119 ? 10.522 11.634 13.136 1.00 95.06 119 PRO A O 1
ATOM 911 N N . ILE A 1 120 ? 9.287 11.930 11.272 1.00 94.94 120 ILE A N 1
ATOM 912 C CA . ILE A 1 120 ? 10.281 11.397 10.346 1.00 94.94 120 ILE A CA 1
ATOM 913 C C . ILE A 1 120 ? 11.468 12.350 10.252 1.00 94.94 120 ILE A C 1
ATOM 915 O O . ILE A 1 120 ? 11.320 13.566 10.115 1.00 94.94 120 ILE A O 1
ATOM 919 N N . SER A 1 121 ? 12.658 11.768 10.283 1.00 92.50 121 SER A N 1
ATOM 920 C CA . SER A 1 121 ? 13.921 12.423 9.962 1.00 92.50 121 SER A CA 1
ATOM 921 C C . SER A 1 121 ? 14.796 11.517 9.090 1.00 92.50 121 SER A C 1
ATOM 923 O O . SER A 1 121 ? 14.491 10.337 8.883 1.00 92.50 121 SER A O 1
ATOM 925 N N . TRP A 1 122 ? 15.881 12.072 8.550 1.00 93.50 122 TRP A N 1
ATOM 926 C CA . TRP A 1 122 ? 16.837 11.335 7.726 1.00 93.50 122 TRP A CA 1
ATOM 927 C C . TRP A 1 122 ? 17.301 10.033 8.393 1.00 93.50 122 TRP A C 1
ATOM 929 O O . TRP A 1 122 ? 17.736 10.050 9.546 1.00 93.50 122 TRP A O 1
ATOM 939 N N . CYS A 1 123 ? 17.206 8.911 7.671 1.00 90.06 123 CYS A N 1
ATOM 940 C CA . CYS A 1 123 ? 17.548 7.565 8.156 1.00 90.06 123 CYS A CA 1
ATOM 941 C C . CYS A 1 123 ? 16.859 7.140 9.471 1.00 90.06 123 CYS A C 1
ATOM 943 O O . CYS A 1 123 ? 17.314 6.195 10.119 1.00 90.06 123 CYS A O 1
ATOM 945 N N . SER A 1 124 ? 15.781 7.812 9.889 1.00 93.25 124 SER A N 1
ATOM 946 C CA . SER A 1 124 ? 15.003 7.365 11.046 1.00 93.25 124 SER A CA 1
ATOM 947 C C . SER A 1 124 ? 14.290 6.044 10.750 1.00 93.25 124 SER A C 1
ATOM 949 O O . SER A 1 124 ? 13.990 5.716 9.604 1.00 93.25 124 SER A O 1
ATOM 951 N N . SER A 1 125 ? 14.061 5.263 11.802 1.00 90.62 125 SER A N 1
ATOM 952 C CA . SER A 1 125 ? 13.384 3.972 11.735 1.00 90.62 125 SER A CA 1
ATOM 953 C C . SER A 1 125 ? 12.207 3.985 12.697 1.00 90.62 125 SER A C 1
ATOM 955 O O . SER A 1 125 ? 12.320 4.555 13.782 1.00 90.62 125 SER A O 1
ATOM 957 N N . LEU A 1 126 ? 11.099 3.358 12.294 1.00 86.75 126 LEU A N 1
ATOM 958 C CA . LEU A 1 126 ? 9.840 3.316 13.049 1.00 86.75 126 LEU A CA 1
ATOM 959 C C . LEU A 1 126 ? 9.279 4.717 13.381 1.00 86.75 126 LEU A C 1
ATOM 961 O O . LEU A 1 126 ? 8.731 4.946 14.456 1.00 86.75 126 LEU A O 1
ATOM 965 N N . THR A 1 127 ? 9.426 5.652 12.441 1.00 93.94 127 THR A N 1
ATOM 966 C CA . THR A 1 127 ? 8.844 7.000 12.464 1.00 93.94 127 THR A CA 1
ATOM 967 C C . THR A 1 127 ? 7.870 7.136 11.291 1.00 93.94 127 THR A C 1
ATOM 969 O O . THR A 1 127 ? 8.212 6.841 10.144 1.00 93.94 127 THR A O 1
ATOM 972 N N . ASP A 1 128 ? 6.640 7.571 11.567 1.00 96.31 128 ASP A N 1
ATOM 973 C CA . ASP A 1 128 ? 5.553 7.556 10.574 1.00 96.31 128 ASP A CA 1
ATOM 974 C C . ASP A 1 128 ? 4.880 8.918 10.379 1.00 96.31 128 ASP A C 1
ATOM 976 O O . ASP A 1 128 ? 4.154 9.111 9.402 1.00 96.31 128 ASP A O 1
ATOM 980 N N . ARG A 1 129 ? 5.136 9.899 11.255 1.00 97.31 129 ARG A N 1
ATOM 981 C CA . ARG A 1 129 ? 4.483 11.204 11.150 1.00 97.31 129 ARG A CA 1
ATOM 982 C C . ARG A 1 129 ? 4.969 11.937 9.905 1.00 97.31 129 ARG A C 1
ATOM 984 O O . ARG A 1 129 ? 6.117 12.380 9.835 1.00 97.31 129 ARG A O 1
ATOM 991 N N . GLY A 1 130 ? 4.052 12.124 8.965 1.00 96.62 130 GLY A N 1
ATOM 992 C CA . GLY A 1 130 ? 4.273 12.747 7.670 1.00 96.62 130 GLY A CA 1
ATOM 993 C C . GLY A 1 130 ? 4.553 11.764 6.531 1.00 96.62 130 GLY A C 1
ATOM 994 O O . GLY A 1 130 ? 4.859 12.246 5.443 1.00 96.62 130 GLY A O 1
ATOM 995 N N . LYS A 1 131 ? 4.451 10.442 6.741 1.00 97.75 131 LYS A N 1
ATOM 996 C CA . LYS A 1 131 ? 4.595 9.415 5.689 1.00 97.75 131 LYS A CA 1
ATOM 997 C C . LYS A 1 131 ? 3.245 9.044 5.080 1.00 97.75 131 LYS A C 1
ATOM 999 O O . LYS A 1 131 ? 2.257 8.942 5.804 1.00 97.75 131 LYS A O 1
ATOM 1004 N N . ALA A 1 132 ? 3.230 8.836 3.768 1.00 98.31 132 ALA A N 1
ATOM 1005 C CA . ALA A 1 132 ? 2.120 8.242 3.028 1.00 98.31 132 ALA A CA 1
ATOM 1006 C C . ALA A 1 132 ? 2.344 6.737 2.810 1.00 98.31 132 ALA A C 1
ATOM 1008 O O . ALA A 1 132 ? 3.455 6.229 2.969 1.00 98.31 132 ALA A O 1
ATOM 1009 N N . ALA A 1 133 ? 1.298 6.030 2.402 1.00 98.25 133 ALA A N 1
ATOM 1010 C CA . ALA A 1 133 ? 1.270 4.575 2.324 1.00 98.25 133 ALA A CA 1
ATOM 1011 C C . ALA A 1 133 ? 1.909 3.956 1.063 1.00 98.25 133 ALA A C 1
ATOM 1013 O O . ALA A 1 133 ? 1.608 2.816 0.725 1.00 98.25 133 ALA A O 1
ATOM 1014 N N . TYR A 1 134 ? 2.842 4.655 0.406 1.00 98.62 134 TYR A N 1
ATOM 1015 C CA . TYR A 1 134 ? 3.456 4.272 -0.881 1.00 98.62 134 TYR A CA 1
ATOM 1016 C C . TYR A 1 134 ? 4.038 2.850 -0.950 1.00 98.62 134 TYR A C 1
ATOM 1018 O O . TYR A 1 134 ? 4.291 2.308 -2.022 1.00 98.62 134 TYR A O 1
ATOM 1026 N N . HIS A 1 135 ? 4.322 2.250 0.204 1.00 98.19 135 HIS A N 1
ATOM 1027 C CA . HIS A 1 135 ? 4.879 0.910 0.322 1.00 98.19 135 HIS A CA 1
ATOM 1028 C C . HIS A 1 135 ? 3.819 -0.210 0.302 1.00 98.19 135 HIS A C 1
ATOM 1030 O O . HIS A 1 135 ? 4.196 -1.377 0.283 1.00 98.19 135 HIS A O 1
ATOM 1036 N N . GLY A 1 136 ? 2.520 0.103 0.367 1.00 98.50 136 GLY A N 1
ATOM 1037 C CA . GLY A 1 136 ? 1.403 -0.852 0.270 1.00 98.50 136 GLY A CA 1
ATOM 1038 C C . GLY A 1 136 ? 1.019 -1.587 1.565 1.00 98.50 136 GLY A C 1
ATOM 1039 O O . GLY A 1 136 ? -0.070 -2.134 1.676 1.00 98.50 136 GLY A O 1
ATOM 1040 N N . TYR A 1 137 ? 1.891 -1.611 2.576 1.00 98.56 137 TYR A N 1
ATOM 1041 C CA . TYR A 1 137 ? 1.644 -2.311 3.852 1.00 98.56 137 TYR A CA 1
ATOM 1042 C C . TYR A 1 137 ? 0.605 -1.672 4.808 1.00 98.56 137 TYR A C 1
ATOM 1044 O O . TYR A 1 137 ? 0.507 -2.107 5.951 1.00 98.56 137 TYR A O 1
ATOM 1052 N N . TRP A 1 138 ? -0.151 -0.642 4.412 1.00 98.62 138 TRP A N 1
ATOM 1053 C CA . TRP A 1 138 ? -1.131 0.040 5.279 1.00 98.62 138 TRP A CA 1
ATOM 1054 C C . TRP A 1 138 ? -2.568 -0.188 4.796 1.00 98.62 138 TRP A C 1
ATOM 1056 O O . TRP A 1 138 ? -3.351 0.751 4.715 1.00 98.62 138 TRP A O 1
ATOM 1066 N N . GLY A 1 139 ? -2.916 -1.439 4.492 1.00 98.31 139 GLY A N 1
ATOM 1067 C CA . GLY A 1 139 ? -4.202 -1.784 3.887 1.00 98.31 139 GLY A CA 1
ATOM 1068 C C . GLY A 1 139 ? -5.420 -1.281 4.673 1.00 98.31 139 GLY A C 1
ATOM 1069 O O . GLY A 1 139 ? -5.487 -1.423 5.899 1.00 98.31 139 GLY A O 1
ATOM 1070 N N . VAL A 1 140 ? -6.392 -0.718 3.950 1.00 98.25 140 VAL A N 1
ATOM 1071 C CA . VAL A 1 140 ? -7.691 -0.260 4.484 1.00 98.25 140 VAL A CA 1
ATOM 1072 C C . VAL A 1 140 ? -8.873 -0.975 3.836 1.00 98.25 140 VAL A C 1
ATOM 1074 O O . VAL A 1 140 ? -9.913 -1.149 4.473 1.00 98.25 140 VAL A O 1
ATOM 1077 N N . ASN A 1 141 ? -8.728 -1.433 2.590 1.00 98.31 141 ASN A N 1
ATOM 1078 C CA . ASN A 1 141 ? -9.731 -2.244 1.907 1.00 98.31 141 ASN A CA 1
ATOM 1079 C C . ASN A 1 141 ? -9.070 -3.358 1.090 1.00 98.31 141 ASN A C 1
ATOM 1081 O O . ASN A 1 141 ? -8.603 -3.151 -0.027 1.00 98.31 141 ASN A O 1
ATOM 1085 N N . PHE A 1 142 ? -9.095 -4.577 1.626 1.00 97.75 142 PHE A N 1
ATOM 1086 C CA . PHE A 1 142 ? -8.429 -5.733 1.021 1.00 97.75 142 PHE A CA 1
ATOM 1087 C C . PHE A 1 142 ? -9.165 -6.307 -0.204 1.00 97.75 142 PHE A C 1
ATOM 1089 O O . PHE A 1 142 ? -8.663 -7.216 -0.859 1.00 97.75 142 PHE A O 1
ATOM 1096 N N . TYR A 1 143 ? -10.327 -5.746 -0.555 1.00 97.56 143 TYR A N 1
ATOM 1097 C CA . TYR A 1 143 ? -11.103 -6.095 -1.751 1.00 97.56 143 TYR A CA 1
ATOM 1098 C C . TYR A 1 143 ? -10.897 -5.116 -2.912 1.00 97.56 143 TYR A C 1
ATOM 1100 O O . TYR A 1 143 ? -11.480 -5.304 -3.984 1.00 97.56 143 TYR A O 1
ATOM 1108 N N . ARG A 1 144 ? -10.119 -4.050 -2.706 1.00 98.12 144 ARG A N 1
ATOM 1109 C CA . ARG A 1 144 ? -9.881 -3.003 -3.701 1.00 98.12 144 ARG A CA 1
ATOM 1110 C C . ARG A 1 144 ? -8.399 -2.880 -3.996 1.00 98.12 144 ARG A C 1
ATOM 1112 O O . ARG A 1 144 ? -7.574 -3.005 -3.099 1.00 98.12 144 ARG A O 1
ATOM 1119 N N . LEU A 1 145 ? -8.089 -2.652 -5.269 1.00 98.62 145 LEU A N 1
ATOM 1120 C CA . LEU A 1 145 ? -6.746 -2.275 -5.685 1.00 98.62 145 LEU A CA 1
ATOM 1121 C C . LEU A 1 145 ? -6.513 -0.806 -5.338 1.00 98.62 145 LEU A C 1
ATOM 1123 O O . LEU A 1 145 ? -7.428 -0.003 -5.512 1.00 98.62 145 LEU A O 1
ATOM 1127 N N . ASP A 1 146 ? -5.300 -0.490 -4.901 1.00 98.75 146 ASP A N 1
ATOM 1128 C CA . ASP A 1 146 ? -4.841 0.883 -4.701 1.00 98.75 146 ASP A CA 1
ATOM 1129 C C . ASP A 1 146 ? -4.841 1.631 -6.047 1.00 98.75 146 ASP A C 1
ATOM 1131 O O . ASP A 1 146 ? -4.300 1.155 -7.057 1.00 98.75 146 ASP A O 1
ATOM 1135 N N . GLU A 1 147 ? -5.491 2.792 -6.079 1.00 98.56 147 GLU A N 1
ATOM 1136 C CA . GLU A 1 147 ? -5.685 3.591 -7.286 1.00 98.56 147 GLU A CA 1
ATOM 1137 C C . GLU A 1 147 ? -4.386 4.123 -7.897 1.00 98.56 147 GLU A C 1
ATOM 1139 O O . GLU A 1 147 ? -4.396 4.465 -9.079 1.00 98.56 147 GLU A O 1
ATOM 1144 N N . HIS A 1 148 ? -3.282 4.160 -7.144 1.00 98.75 148 HIS A N 1
ATOM 1145 C CA . HIS A 1 148 ? -1.972 4.576 -7.653 1.00 98.75 148 HIS A CA 1
ATOM 1146 C C . HIS A 1 148 ? -1.314 3.495 -8.525 1.00 98.75 148 HIS A C 1
ATOM 1148 O O . HIS A 1 148 ? -0.346 3.770 -9.227 1.00 98.75 148 HIS A O 1
ATOM 1154 N N . LEU A 1 149 ? -1.799 2.247 -8.477 1.00 98.88 149 LEU A N 1
ATOM 1155 C CA . LEU A 1 149 ? -1.162 1.116 -9.163 1.00 98.88 149 LEU A CA 1
ATOM 1156 C C . LEU A 1 149 ? -1.816 0.771 -10.503 1.00 98.88 149 LEU A C 1
ATOM 1158 O O . LEU A 1 149 ? -1.161 0.209 -11.385 1.00 98.88 149 LEU A O 1
ATOM 1162 N N . VAL A 1 150 ? -3.111 1.057 -10.644 1.00 98.50 150 VAL A N 1
ATOM 1163 C CA . VAL A 1 150 ? -3.933 0.621 -11.780 1.00 98.50 150 VAL A CA 1
ATOM 1164 C C . VAL A 1 150 ? -3.992 1.678 -12.878 1.00 98.50 150 VAL A C 1
ATOM 1166 O O . VAL A 1 150 ? -4.094 2.872 -12.607 1.00 98.50 150 VAL A O 1
ATOM 1169 N N . SER A 1 151 ? -3.988 1.237 -14.133 1.00 98.44 151 SER A N 1
ATOM 1170 C CA . SER A 1 151 ? -4.297 2.088 -15.288 1.00 98.44 151 SER A CA 1
ATOM 1171 C C . SER A 1 151 ? -5.718 1.822 -15.772 1.00 98.44 151 SER A C 1
ATOM 1173 O O . SER A 1 151 ? -6.305 0.777 -15.488 1.00 98.44 151 SER A O 1
ATOM 1175 N N . ALA A 1 152 ? -6.265 2.730 -16.584 1.00 97.56 152 ALA A N 1
ATOM 1176 C CA . ALA A 1 152 ? -7.620 2.594 -17.132 1.00 97.56 152 ALA A CA 1
ATOM 1177 C C . ALA A 1 152 ? -7.866 1.268 -17.891 1.00 97.56 152 ALA A C 1
ATOM 1179 O O . ALA A 1 152 ? -9.005 0.805 -17.963 1.00 97.56 152 ALA A O 1
ATOM 1180 N N . ASP A 1 153 ? -6.819 0.674 -18.469 1.00 97.88 153 ASP A N 1
ATOM 1181 C CA . ASP A 1 153 ? -6.855 -0.569 -19.245 1.00 97.88 153 ASP A CA 1
ATOM 1182 C C . ASP A 1 153 ? -6.018 -1.712 -18.639 1.00 97.88 153 ASP A C 1
ATOM 1184 O O . ASP A 1 153 ? -5.898 -2.772 -19.258 1.00 97.88 153 ASP A O 1
ATOM 1188 N N . LEU A 1 154 ? -5.433 -1.513 -17.453 1.00 98.69 154 LEU A N 1
ATOM 1189 C CA . LEU A 1 154 ? -4.538 -2.480 -16.820 1.00 98.69 154 LEU A CA 1
ATOM 1190 C C . LEU A 1 154 ? -4.783 -2.552 -15.311 1.00 98.69 154 LEU A C 1
ATOM 1192 O O . LEU A 1 154 ? -4.383 -1.671 -14.553 1.00 98.69 154 LEU A O 1
ATOM 1196 N N . ASP A 1 155 ? -5.394 -3.654 -14.888 1.00 98.56 155 ASP A N 1
ATOM 1197 C CA . ASP A 1 155 ? -5.522 -4.047 -13.489 1.00 98.56 155 ASP A CA 1
ATOM 1198 C C . ASP A 1 155 ? -4.495 -5.138 -13.120 1.00 98.56 155 ASP A C 1
ATOM 1200 O O . ASP A 1 155 ? -3.637 -5.527 -13.920 1.00 98.56 155 ASP A O 1
ATOM 1204 N N . PHE A 1 156 ? -4.586 -5.670 -11.900 1.00 98.56 156 PHE A N 1
ATOM 1205 C CA . PHE A 1 156 ? -3.682 -6.723 -11.431 1.00 98.56 156 PHE A CA 1
ATOM 1206 C C . PHE A 1 156 ? -3.806 -8.042 -12.225 1.00 98.56 156 PHE A C 1
ATOM 1208 O O . PHE A 1 156 ? -2.811 -8.741 -12.450 1.00 98.56 156 PHE A O 1
ATOM 1215 N N . ALA A 1 157 ? -5.006 -8.392 -12.699 1.00 98.50 157 ALA A N 1
ATOM 1216 C CA . ALA A 1 157 ? -5.201 -9.577 -13.536 1.00 98.50 157 ALA A CA 1
ATOM 1217 C C . ALA A 1 157 ? -4.531 -9.400 -14.912 1.00 98.50 157 ALA A C 1
ATOM 1219 O O . ALA A 1 157 ? -3.905 -10.331 -15.435 1.00 98.50 157 ALA A O 1
ATOM 1220 N N . GLY A 1 158 ? -4.610 -8.192 -15.473 1.00 98.69 158 GLY A N 1
ATOM 1221 C CA . GLY A 1 158 ? -3.886 -7.792 -16.673 1.00 98.69 158 GLY A CA 1
ATOM 1222 C C . GLY A 1 158 ? -2.370 -7.837 -16.477 1.00 98.69 158 GLY A C 1
ATOM 1223 O O . GLY A 1 158 ? -1.679 -8.449 -17.294 1.00 98.69 158 GLY A O 1
ATOM 1224 N N . LEU A 1 159 ? -1.858 -7.288 -15.367 1.00 98.75 159 LEU A N 1
ATOM 1225 C CA . LEU A 1 159 ? -0.432 -7.335 -15.025 1.00 98.75 159 LEU A CA 1
ATOM 1226 C C . LEU A 1 159 ? 0.081 -8.777 -14.957 1.00 98.75 159 LEU A C 1
ATOM 1228 O O . LEU A 1 159 ? 1.033 -9.125 -15.649 1.00 98.75 159 LEU A O 1
ATOM 1232 N N . THR A 1 160 ? -0.547 -9.627 -14.143 1.00 98.38 160 THR A N 1
ATOM 1233 C CA . THR A 1 160 ? -0.113 -11.025 -13.952 1.00 98.38 160 THR A CA 1
ATOM 1234 C C . THR A 1 160 ? -0.188 -11.830 -15.250 1.00 98.38 160 THR A C 1
ATOM 1236 O O . THR A 1 160 ? 0.701 -12.631 -15.548 1.00 98.38 160 THR A O 1
ATOM 1239 N N . THR A 1 161 ? -1.207 -11.579 -16.078 1.00 98.62 161 THR A N 1
ATOM 1240 C CA . THR A 1 161 ? -1.308 -12.168 -17.419 1.00 98.62 161 THR A CA 1
ATOM 1241 C C . THR A 1 161 ? -0.157 -11.715 -18.316 1.00 98.62 161 THR A C 1
ATOM 1243 O O . THR A 1 161 ? 0.461 -12.553 -18.975 1.00 98.62 161 THR A O 1
ATOM 1246 N N . GLY A 1 162 ? 0.148 -10.416 -18.329 1.00 98.75 162 GLY A N 1
ATOM 1247 C CA . GLY A 1 162 ? 1.227 -9.834 -19.124 1.00 98.75 162 GLY A CA 1
ATOM 1248 C C . GLY A 1 162 ? 2.614 -10.312 -18.688 1.00 98.75 162 GLY A C 1
ATOM 1249 O O . GLY A 1 162 ? 3.391 -10.769 -19.524 1.00 98.75 162 GLY A O 1
ATOM 1250 N N . LEU A 1 163 ? 2.897 -10.317 -17.381 1.00 98.62 163 LEU A N 1
ATOM 1251 C CA . LEU A 1 163 ? 4.142 -10.855 -16.822 1.00 98.62 163 LEU A CA 1
ATOM 1252 C C . LEU A 1 163 ? 4.327 -12.323 -17.207 1.00 98.62 163 LEU A C 1
ATOM 1254 O O . LEU A 1 163 ? 5.394 -12.708 -17.687 1.00 98.62 163 LEU A O 1
ATOM 1258 N N . ARG A 1 164 ? 3.265 -13.131 -17.112 1.00 97.81 164 ARG A N 1
ATOM 1259 C CA . ARG A 1 164 ? 3.332 -14.537 -17.516 1.00 97.81 164 ARG A CA 1
ATOM 1260 C C . ARG A 1 164 ? 3.599 -14.707 -19.011 1.00 97.81 164 ARG A C 1
ATOM 1262 O O . ARG A 1 164 ? 4.367 -15.589 -19.387 1.00 97.81 164 ARG A O 1
ATOM 1269 N N . GLN A 1 165 ? 3.014 -13.867 -19.866 1.00 98.38 165 GLN A N 1
ATOM 1270 C CA . GLN A 1 165 ? 3.319 -13.852 -21.305 1.00 98.38 165 GLN A CA 1
ATOM 1271 C C . GLN A 1 165 ? 4.772 -13.443 -21.588 1.00 98.38 165 GLN A C 1
ATOM 1273 O O . GLN A 1 165 ? 5.372 -13.960 -22.529 1.00 98.38 165 GLN A O 1
ATOM 1278 N N . ALA A 1 166 ? 5.348 -12.580 -20.750 1.00 98.00 166 ALA A N 1
ATOM 1279 C CA . ALA A 1 166 ? 6.758 -12.206 -20.793 1.00 98.00 166 ALA A CA 1
ATOM 1280 C C . ALA A 1 166 ? 7.698 -13.263 -20.175 1.00 98.00 166 ALA A C 1
ATOM 1282 O O . ALA A 1 166 ? 8.913 -13.090 -20.223 1.00 98.00 166 ALA A O 1
ATOM 1283 N N . GLY A 1 167 ? 7.170 -14.371 -19.639 1.00 97.12 167 GLY A N 1
ATOM 1284 C CA . GLY A 1 167 ? 7.957 -15.451 -19.035 1.00 97.12 167 GLY A CA 1
ATOM 1285 C C . GLY A 1 167 ? 8.320 -15.232 -17.564 1.00 97.12 167 GLY A C 1
ATOM 1286 O O . GLY A 1 167 ? 9.270 -15.845 -17.084 1.00 97.12 167 GLY A O 1
ATOM 1287 N N . LEU A 1 168 ? 7.582 -14.373 -16.856 1.00 98.19 168 LEU A N 1
ATOM 1288 C CA . LEU A 1 168 ? 7.766 -14.084 -15.435 1.00 98.19 168 LEU A CA 1
ATOM 1289 C C . LEU A 1 168 ? 6.565 -14.568 -14.616 1.00 98.19 168 LEU A C 1
ATOM 1291 O O . LEU A 1 168 ? 5.414 -14.261 -14.926 1.00 98.19 168 LEU A O 1
ATOM 1295 N N . LEU A 1 169 ? 6.836 -15.291 -13.532 1.00 97.44 169 LEU A N 1
ATOM 1296 C CA . LEU A 1 169 ? 5.848 -15.564 -12.489 1.00 97.44 169 LEU A CA 1
ATOM 1297 C C . LEU A 1 169 ? 5.639 -14.323 -11.611 1.00 97.44 169 LEU A C 1
ATOM 1299 O O . LEU A 1 169 ? 6.528 -13.482 -11.483 1.00 97.44 169 LEU A O 1
ATOM 1303 N N . THR A 1 170 ? 4.482 -14.229 -10.960 1.00 97.12 170 THR A N 1
ATOM 1304 C CA . THR A 1 170 ? 4.191 -13.161 -9.995 1.00 97.12 170 THR A CA 1
ATOM 1305 C C . THR A 1 170 ? 4.111 -13.733 -8.586 1.00 97.12 170 THR A C 1
ATOM 1307 O O . THR A 1 170 ? 3.390 -14.698 -8.343 1.00 97.12 170 THR A O 1
ATOM 1310 N N . VAL A 1 171 ? 4.829 -13.110 -7.655 1.00 97.31 171 VAL A N 1
ATOM 1311 C CA . VAL A 1 171 ? 4.712 -13.318 -6.211 1.00 97.31 171 VAL A CA 1
ATOM 1312 C C . VAL A 1 171 ? 4.071 -12.063 -5.628 1.00 97.31 171 VAL A C 1
ATOM 1314 O O . VAL A 1 171 ? 4.599 -10.963 -5.785 1.00 97.31 171 VAL A O 1
ATOM 1317 N N . LEU A 1 172 ? 2.915 -12.221 -4.991 1.00 96.56 172 LEU A N 1
ATOM 1318 C CA . LEU A 1 172 ? 2.196 -11.123 -4.351 1.00 96.56 172 LEU A CA 1
ATOM 1319 C C . LEU A 1 172 ? 2.525 -11.090 -2.858 1.00 96.56 172 LEU A C 1
ATOM 1321 O O . LEU A 1 172 ? 2.410 -12.114 -2.185 1.00 96.56 172 LEU A O 1
ATOM 1325 N N . ASP A 1 173 ? 2.909 -9.920 -2.352 1.00 98.06 173 ASP A N 1
ATOM 1326 C CA . ASP A 1 173 ? 2.997 -9.672 -0.914 1.00 98.06 173 ASP A CA 1
ATOM 1327 C C . ASP A 1 173 ? 1.597 -9.508 -0.302 1.00 98.06 173 ASP A C 1
ATOM 1329 O O . ASP A 1 173 ? 0.764 -8.768 -0.832 1.00 98.06 173 ASP A O 1
ATOM 1333 N N . ILE A 1 174 ? 1.337 -10.200 0.808 1.00 96.12 174 ILE A N 1
ATOM 1334 C CA . ILE A 1 174 ? 0.041 -10.211 1.494 1.00 96.12 174 ILE A CA 1
ATOM 1335 C C . ILE A 1 174 ? 0.265 -9.892 2.968 1.00 96.12 174 ILE A C 1
ATOM 1337 O O . ILE A 1 174 ? 1.023 -10.570 3.663 1.00 96.12 174 ILE A O 1
ATOM 1341 N N . VAL A 1 175 ? -0.471 -8.896 3.457 1.00 96.88 175 VAL A N 1
ATOM 1342 C CA . VAL A 1 175 ? -0.469 -8.479 4.859 1.00 96.88 175 VAL A CA 1
ATOM 1343 C C . VAL A 1 175 ? -1.795 -8.871 5.487 1.00 96.88 175 VAL A C 1
ATOM 1345 O O . VAL A 1 175 ? -2.836 -8.376 5.080 1.00 96.88 175 VAL A O 1
ATOM 1348 N N . ALA A 1 176 ? -1.751 -9.744 6.491 1.00 94.62 176 ALA A N 1
ATOM 1349 C CA . ALA A 1 176 ? -2.928 -10.118 7.284 1.00 94.62 176 ALA A CA 1
ATOM 1350 C C . ALA A 1 176 ? -2.783 -9.761 8.775 1.00 94.62 176 ALA A C 1
ATOM 1352 O O . ALA A 1 176 ? -3.743 -9.845 9.529 1.00 94.62 176 ALA A O 1
ATOM 1353 N N . ASN A 1 177 ? -1.584 -9.359 9.214 1.00 97.44 177 ASN A N 1
ATOM 1354 C CA . ASN A 1 177 ? -1.308 -9.020 10.613 1.00 97.44 177 ASN A CA 1
ATOM 1355 C C . ASN A 1 177 ? -1.907 -7.668 11.019 1.00 97.44 177 ASN A C 1
ATOM 1357 O O . ASN A 1 177 ? -2.217 -7.452 12.187 1.00 97.44 177 ASN A O 1
ATOM 1361 N N . HIS A 1 178 ? -1.971 -6.713 10.093 1.00 98.31 178 HIS A N 1
ATOM 1362 C CA . HIS A 1 178 ? -2.384 -5.353 10.406 1.00 98.31 178 HIS A CA 1
ATOM 1363 C C . HIS A 1 178 ? -3.002 -4.619 9.218 1.00 98.31 178 HIS A C 1
ATOM 1365 O O . HIS A 1 178 ? -2.773 -4.989 8.068 1.00 98.31 178 HIS A O 1
ATOM 1371 N N . GLY A 1 179 ? -3.747 -3.553 9.517 1.00 98.00 179 GLY A N 1
ATOM 1372 C CA . GLY A 1 179 ? -4.095 -2.505 8.557 1.00 98.00 179 GLY A CA 1
ATOM 1373 C C . GLY A 1 179 ? -3.210 -1.262 8.718 1.00 98.00 179 GLY A C 1
ATOM 1374 O O . GLY A 1 179 ? -2.075 -1.326 9.196 1.00 98.00 179 GLY A O 1
ATOM 1375 N N . ALA A 1 180 ? -3.745 -0.095 8.360 1.00 98.31 180 ALA A N 1
ATOM 1376 C CA . ALA A 1 180 ? -3.068 1.195 8.513 1.00 98.31 180 ALA A CA 1
ATOM 1377 C C . ALA A 1 180 ? -2.747 1.574 9.983 1.00 98.31 180 ALA A C 1
ATOM 1379 O O . ALA A 1 180 ? -3.376 1.051 10.917 1.00 98.31 180 ALA A O 1
ATOM 1380 N N . PRO A 1 181 ? -1.819 2.533 10.214 1.00 98.31 181 PRO A N 1
ATOM 1381 C CA . PRO A 1 181 ? -1.619 3.163 11.515 1.00 98.31 181 PRO A CA 1
ATOM 1382 C C . PRO A 1 181 ? -2.931 3.678 12.101 1.00 98.31 181 PRO A C 1
ATOM 1384 O O . PRO A 1 181 ? -3.770 4.212 11.385 1.00 98.31 181 PRO A O 1
ATOM 1387 N N . ALA A 1 182 ? -3.119 3.517 13.403 1.00 97.69 182 ALA A N 1
ATOM 1388 C CA . ALA A 1 182 ? -4.450 3.529 13.992 1.00 97.69 182 ALA A CA 1
ATOM 1389 C C . ALA A 1 182 ? -4.660 4.539 15.116 1.00 97.69 182 ALA A C 1
ATOM 1391 O O . ALA A 1 182 ? -5.802 4.827 15.454 1.00 97.69 182 ALA A O 1
ATOM 1392 N N . TYR A 1 183 ? -3.594 5.048 15.734 1.00 97.88 183 TYR A N 1
ATOM 1393 C CA . TYR A 1 183 ? -3.704 5.879 16.934 1.00 97.88 183 TYR A CA 1
ATOM 1394 C C . TYR A 1 183 ? -2.558 6.881 17.061 1.00 97.88 183 TYR A C 1
ATOM 1396 O O . TYR A 1 183 ? -1.583 6.824 16.316 1.00 97.88 183 TYR A O 1
ATOM 1404 N N . SER A 1 184 ? -2.644 7.772 18.057 1.00 97.75 184 SER A N 1
ATOM 1405 C CA . SER A 1 184 ? -1.689 8.856 18.376 1.00 97.75 184 SER A CA 1
ATOM 1406 C C . SER A 1 184 ? -1.698 10.065 17.437 1.00 97.75 184 SER A C 1
ATOM 1408 O O . SER A 1 184 ? -0.940 11.012 17.658 1.00 97.75 184 SER A O 1
ATOM 1410 N N . ALA A 1 185 ? -2.579 10.082 16.435 1.00 97.69 185 ALA A N 1
ATOM 1411 C CA . ALA A 1 185 ? -2.807 11.276 15.636 1.00 97.69 185 ALA A CA 1
ATOM 1412 C C . ALA A 1 185 ? -3.485 12.368 16.494 1.00 97.69 185 ALA A C 1
ATOM 1414 O O . ALA A 1 185 ? -4.257 12.056 17.405 1.00 97.69 185 ALA A O 1
ATOM 1415 N N . PRO A 1 186 ? -3.237 13.663 16.226 1.00 97.25 186 PRO A N 1
ATOM 1416 C CA . PRO A 1 186 ? -3.879 14.758 16.957 1.00 97.25 186 PRO A CA 1
ATOM 1417 C C . PRO A 1 186 ? -5.401 14.802 16.750 1.00 97.25 186 PRO A C 1
ATOM 1419 O O . PRO A 1 186 ? -6.128 15.299 17.606 1.00 97.25 186 PRO A O 1
ATOM 1422 N N . VAL A 1 187 ? -5.874 14.285 15.615 1.00 95.62 187 VAL A N 1
ATOM 1423 C CA . VAL A 1 187 ? -7.284 14.117 15.256 1.00 95.62 187 VAL A CA 1
ATOM 1424 C C . VAL A 1 187 ? -7.440 12.803 14.494 1.00 95.62 187 VAL A C 1
ATOM 1426 O O . VAL A 1 187 ? -6.484 12.349 13.867 1.00 95.62 187 VAL A O 1
ATOM 1429 N N . GLN A 1 188 ? -8.631 12.204 14.530 1.00 96.69 188 GLN A N 1
ATOM 1430 C CA . GLN A 1 188 ? -8.929 11.033 13.706 1.00 96.69 188 GLN A CA 1
ATOM 1431 C C . GLN A 1 188 ? -8.808 11.396 12.218 1.00 96.69 188 GLN A C 1
ATOM 1433 O O . GLN A 1 188 ? -9.325 12.431 11.789 1.00 96.69 188 GLN A O 1
ATOM 1438 N N . GLN A 1 189 ? -8.124 10.549 11.449 1.00 96.69 189 GLN A N 1
ATOM 1439 C CA . GLN A 1 189 ? -7.934 10.714 10.009 1.00 96.69 189 GLN A CA 1
ATOM 1440 C C . GLN A 1 189 ? -8.657 9.592 9.246 1.00 96.69 189 GLN A C 1
ATOM 1442 O O . GLN A 1 189 ? -8.638 8.453 9.713 1.00 96.69 189 GLN A O 1
ATOM 1447 N N . PRO A 1 190 ? -9.270 9.880 8.083 1.00 96.50 190 PRO A N 1
ATOM 1448 C CA . PRO A 1 190 ? -9.824 8.845 7.211 1.00 96.50 190 PRO A CA 1
ATOM 1449 C C . PRO A 1 190 ? -8.760 7.820 6.796 1.00 96.50 190 PRO A C 1
ATOM 1451 O O . PRO A 1 190 ? -7.608 8.189 6.575 1.00 96.50 190 PRO A O 1
ATOM 1454 N N . GLY A 1 191 ? -9.142 6.545 6.714 1.00 97.62 191 GLY A N 1
ATOM 1455 C CA . GLY A 1 191 ? -8.267 5.427 6.342 1.00 97.62 191 GLY A CA 1
ATOM 1456 C C . GLY A 1 191 ? -7.366 4.927 7.478 1.00 97.62 191 GLY A C 1
ATOM 1457 O O . GLY A 1 191 ? -7.006 3.759 7.517 1.00 97.62 191 GLY A O 1
ATOM 1458 N N . PHE A 1 192 ? -7.047 5.756 8.468 1.00 98.50 192 PHE A N 1
ATOM 1459 C CA . PHE A 1 192 ? -6.153 5.363 9.556 1.00 98.50 192 PHE A CA 1
ATOM 1460 C C . PHE A 1 192 ? -6.892 4.609 10.666 1.00 98.50 192 PHE A C 1
ATOM 1462 O O . PHE A 1 192 ? -7.769 5.157 11.334 1.00 98.50 192 PHE A O 1
ATOM 1469 N N . GLY A 1 193 ? -6.519 3.339 10.858 1.00 98.12 193 GLY A N 1
ATOM 1470 C CA . GLY A 1 193 ? -7.140 2.415 11.807 1.00 98.12 193 GLY A CA 1
ATOM 1471 C C . GLY A 1 193 ? -8.500 1.881 11.365 1.00 98.12 193 GLY A C 1
ATOM 1472 O O . GLY A 1 193 ? -9.192 1.280 12.182 1.00 98.12 193 GLY A O 1
ATOM 1473 N N . GLN A 1 194 ? -8.881 2.113 10.106 1.00 98.69 194 GLN A N 1
ATOM 1474 C CA . GLN A 1 194 ? -10.173 1.752 9.533 1.00 98.69 194 GLN A CA 1
ATOM 1475 C C . GLN A 1 194 ? -10.043 0.566 8.578 1.00 98.69 194 GLN A C 1
ATOM 1477 O O . GLN A 1 194 ? -9.078 0.491 7.823 1.00 98.69 194 GLN A O 1
ATOM 1482 N N . ILE A 1 195 ? -11.043 -0.317 8.581 1.00 98.56 195 ILE A N 1
ATOM 1483 C CA . ILE A 1 195 ? -11.179 -1.425 7.629 1.00 98.56 195 ILE A CA 1
ATOM 1484 C C . ILE A 1 195 ? -12.543 -1.337 6.949 1.00 98.56 195 ILE A C 1
ATOM 1486 O O . ILE A 1 195 ? -13.577 -1.152 7.607 1.00 98.56 195 ILE A O 1
ATOM 1490 N N . TYR A 1 196 ? -12.534 -1.503 5.630 1.00 98.56 196 TYR A N 1
ATOM 1491 C CA . TYR A 1 196 ? -13.705 -1.442 4.767 1.00 98.56 196 TYR A CA 1
ATOM 1492 C C . TYR A 1 196 ? -13.966 -2.785 4.082 1.00 98.56 196 TYR A C 1
ATOM 1494 O O . TYR A 1 196 ? -13.038 -3.526 3.750 1.00 98.56 196 TYR A O 1
ATOM 1502 N N . ASP A 1 197 ? -15.238 -3.092 3.839 1.00 97.69 197 ASP A N 1
ATOM 1503 C CA . ASP A 1 197 ? -15.643 -4.255 3.048 1.00 97.69 197 ASP A CA 1
ATOM 1504 C C . ASP A 1 197 ? -15.611 -3.990 1.528 1.00 97.69 197 ASP A C 1
ATOM 1506 O O . ASP A 1 197 ? -15.338 -2.881 1.055 1.00 97.69 197 ASP A O 1
ATOM 1510 N N . ALA A 1 198 ? -15.939 -5.017 0.740 1.00 97.06 198 ALA A N 1
ATOM 1511 C CA . ALA A 1 198 ? -16.011 -4.931 -0.719 1.00 97.06 198 ALA A CA 1
ATOM 1512 C C . ALA A 1 198 ? -16.986 -3.849 -1.233 1.00 97.06 198 ALA A C 1
ATOM 1514 O O . ALA A 1 198 ? -16.760 -3.250 -2.290 1.00 97.06 198 ALA A O 1
ATOM 1515 N N . ALA A 1 199 ? -18.059 -3.561 -0.487 1.00 97.56 199 ALA A N 1
ATOM 1516 C CA . ALA A 1 199 ? -19.017 -2.509 -0.823 1.00 97.56 199 ALA A CA 1
ATOM 1517 C C . ALA A 1 199 ? -18.509 -1.102 -0.451 1.00 97.56 199 ALA A C 1
ATOM 1519 O O . ALA A 1 199 ? -19.129 -0.108 -0.835 1.00 97.56 199 ALA A O 1
ATOM 1520 N N . GLY A 1 200 ? -17.365 -1.001 0.232 1.00 97.19 200 GLY A N 1
ATOM 1521 C CA . GLY A 1 200 ? -16.812 0.249 0.748 1.00 97.19 200 GLY A CA 1
ATOM 1522 C C . GLY A 1 200 ? -17.480 0.703 2.046 1.00 97.19 200 GLY A C 1
ATOM 1523 O O . GLY A 1 200 ? -17.408 1.882 2.389 1.00 97.19 200 GLY A O 1
ATOM 1524 N N . GLN A 1 201 ? -18.157 -0.198 2.758 1.00 97.94 201 GLN A N 1
ATOM 1525 C CA . GLN A 1 201 ? -18.739 0.091 4.061 1.00 97.94 201 GLN A CA 1
ATOM 1526 C C . GLN A 1 201 ? -17.676 -0.091 5.149 1.00 97.94 201 GLN A C 1
ATOM 1528 O O . GLN A 1 201 ? -16.963 -1.090 5.173 1.00 97.94 201 GLN A O 1
ATOM 1533 N N . LEU A 1 202 ? -17.589 0.877 6.066 1.00 98.44 202 LEU A N 1
ATOM 1534 C CA . LEU A 1 202 ? -16.748 0.777 7.259 1.00 98.44 202 LEU A CA 1
ATOM 1535 C C . LEU A 1 202 ? -17.263 -0.361 8.149 1.00 98.44 202 LEU A C 1
ATOM 1537 O O . LEU A 1 202 ? -18.432 -0.323 8.554 1.00 98.44 202 LEU A O 1
ATOM 1541 N N . ILE A 1 203 ? -16.395 -1.325 8.458 1.00 98.00 203 ILE A N 1
ATOM 1542 C CA . ILE A 1 203 ? -16.710 -2.491 9.301 1.00 98.00 203 ILE A CA 1
ATOM 1543 C C . ILE A 1 203 ? -15.881 -2.543 10.585 1.00 98.00 203 ILE A C 1
ATOM 1545 O O . ILE A 1 203 ? -16.335 -3.123 11.571 1.00 98.00 203 ILE A O 1
ATOM 1549 N N . ALA A 1 204 ? -14.714 -1.897 10.603 1.00 98.44 204 ALA A N 1
ATOM 1550 C CA . ALA A 1 204 ? -13.890 -1.763 11.795 1.00 98.44 204 ALA A CA 1
ATOM 1551 C C . ALA A 1 204 ? -13.170 -0.416 11.831 1.00 98.44 204 ALA A C 1
ATOM 1553 O O . ALA A 1 204 ? -12.826 0.134 10.788 1.00 98.44 204 ALA A O 1
ATOM 1554 N N . ASP A 1 205 ? -12.954 0.116 13.030 1.00 98.69 205 ASP A N 1
ATOM 1555 C CA . ASP A 1 205 ? -12.274 1.392 13.249 1.00 98.69 205 ASP A CA 1
ATOM 1556 C C . ASP A 1 205 ? -11.661 1.430 14.654 1.00 98.69 205 ASP A C 1
ATOM 1558 O O . ASP A 1 205 ? -12.377 1.219 15.628 1.00 98.69 205 ASP A O 1
ATOM 1562 N N . HIS A 1 206 ? -10.371 1.740 14.780 1.00 98.50 206 HIS A N 1
ATOM 1563 C CA . HIS A 1 206 ? -9.731 2.034 16.071 1.00 98.50 206 HIS A CA 1
ATOM 1564 C C . HIS A 1 206 ? -10.205 3.351 16.698 1.00 98.50 206 HIS A C 1
ATOM 1566 O O . HIS A 1 206 ? -9.984 3.591 17.883 1.00 98.50 206 HIS A O 1
ATOM 1572 N N . GLN A 1 207 ? -10.786 4.249 15.904 1.00 98.38 207 GLN A N 1
ATOM 1573 C CA . GLN A 1 207 ? -11.258 5.569 16.317 1.00 98.38 207 GLN A CA 1
ATOM 1574 C C . GLN A 1 207 ? -10.151 6.438 16.936 1.00 98.38 207 GLN A C 1
ATOM 1576 O O . GLN A 1 207 ? -10.400 7.242 17.836 1.00 98.38 207 GLN A O 1
ATOM 1581 N N . ASN A 1 208 ? -8.909 6.277 16.457 1.00 98.38 208 ASN A N 1
ATOM 1582 C CA . ASN A 1 208 ? -7.709 6.921 17.004 1.00 98.38 208 ASN A CA 1
ATOM 1583 C C . ASN A 1 208 ? -7.415 6.564 18.480 1.00 98.38 208 ASN A C 1
ATOM 1585 O O . ASN A 1 208 ? -6.700 7.297 19.171 1.00 98.38 208 ASN A O 1
ATOM 1589 N N . LEU A 1 209 ? -7.951 5.443 18.978 1.00 98.38 209 LEU A N 1
ATOM 1590 C CA . LEU A 1 209 ? -7.700 4.942 20.327 1.00 98.38 209 LEU A CA 1
ATOM 1591 C C . LEU A 1 209 ? -6.498 3.985 20.345 1.00 98.38 209 LEU A C 1
ATOM 1593 O O . LEU A 1 209 ? -6.369 3.128 19.463 1.00 98.38 209 LEU A O 1
ATOM 1597 N N . PRO A 1 210 ? -5.613 4.086 21.356 1.00 97.88 210 PRO A N 1
ATOM 1598 C CA . PRO A 1 210 ? -4.573 3.085 21.548 1.00 97.88 210 PRO A CA 1
ATOM 1599 C C . PRO A 1 210 ? -5.201 1.720 21.894 1.00 97.88 210 PRO A C 1
ATOM 1601 O O . PRO A 1 210 ? -6.295 1.695 22.466 1.00 97.88 210 PRO A O 1
ATOM 1604 N N . PRO A 1 211 ? -4.515 0.593 21.618 1.00 97.75 211 PRO A N 1
ATOM 1605 C CA . PRO A 1 211 ? -5.096 -0.748 21.744 1.00 97.75 211 PRO A CA 1
ATOM 1606 C C . PRO A 1 211 ? -5.725 -1.037 23.112 1.00 97.75 211 PRO A C 1
ATOM 1608 O O . PRO A 1 211 ? -6.799 -1.624 23.187 1.00 97.75 211 PRO A O 1
ATOM 1611 N N . GLU A 1 212 ? -5.128 -0.534 24.197 1.00 97.50 212 GLU A N 1
ATOM 1612 C CA . GLU A 1 212 ? -5.618 -0.771 25.563 1.00 97.50 212 GLU A CA 1
ATOM 1613 C C . GLU A 1 212 ? -6.974 -0.110 25.869 1.00 97.50 212 GLU A C 1
ATOM 1615 O O . GLU A 1 212 ? -7.583 -0.389 26.902 1.00 97.50 212 GLU A O 1
ATOM 1620 N N . GLN A 1 213 ? -7.418 0.813 25.014 1.00 98.06 213 GLN A N 1
ATOM 1621 C CA . GLN A 1 213 ? -8.700 1.510 25.131 1.00 98.06 213 GLN A CA 1
ATOM 1622 C C . GLN A 1 213 ? -9.762 0.942 24.183 1.00 98.06 213 GLN A C 1
ATOM 1624 O O . GLN A 1 213 ? -10.902 1.409 24.207 1.00 98.06 213 GLN A O 1
ATOM 1629 N N . LEU A 1 214 ? -9.411 -0.056 23.367 1.00 98.38 214 LEU A N 1
ATOM 1630 C CA . LEU A 1 214 ? -10.382 -0.753 22.542 1.00 98.38 214 LEU A CA 1
ATOM 1631 C C . LEU A 1 214 ? -11.303 -1.612 23.412 1.00 98.38 214 LEU A C 1
ATOM 1633 O O . LEU A 1 214 ? -10.884 -2.321 24.326 1.00 98.38 214 LEU A O 1
ATOM 1637 N N . ASP A 1 215 ? -12.581 -1.559 23.069 1.00 97.50 215 ASP A N 1
ATOM 1638 C CA . ASP A 1 215 ? -13.655 -2.349 23.667 1.00 97.50 215 ASP A CA 1
ATOM 1639 C C . ASP A 1 215 ? -14.360 -3.184 22.585 1.00 97.50 215 ASP A C 1
ATOM 1641 O O . ASP A 1 215 ? -15.399 -2.759 22.075 1.00 97.50 215 ASP A O 1
ATOM 1645 N N . PRO A 1 216 ? -13.812 -4.353 22.206 1.00 95.31 216 PRO A N 1
ATOM 1646 C CA . PRO A 1 216 ? -14.422 -5.238 21.209 1.00 95.31 216 PRO A CA 1
ATOM 1647 C C . PRO A 1 216 ? -15.750 -5.853 21.676 1.00 95.31 216 PRO A C 1
ATOM 1649 O O . PRO A 1 216 ? -16.502 -6.386 20.863 1.00 95.31 216 PRO A O 1
ATOM 1652 N N . THR A 1 217 ? -16.062 -5.788 22.976 1.00 94.31 217 THR A N 1
ATOM 1653 C CA . THR A 1 217 ? -17.306 -6.345 23.530 1.00 94.31 217 THR A CA 1
ATOM 1654 C C . THR A 1 217 ? -18.465 -5.353 23.504 1.00 94.31 217 THR A C 1
ATOM 1656 O O . THR A 1 217 ? -19.606 -5.749 23.263 1.00 94.31 217 THR A O 1
ATOM 1659 N N . GLY A 1 218 ? -18.183 -4.073 23.753 1.00 96.50 218 GLY A N 1
ATOM 1660 C CA . GLY A 1 218 ? -19.169 -2.995 23.785 1.00 96.50 218 GLY A CA 1
ATOM 1661 C C . GLY A 1 218 ? -19.246 -2.175 22.498 1.00 96.50 218 GLY A C 1
ATOM 1662 O O . GLY A 1 218 ? -20.277 -1.545 22.256 1.00 96.50 218 GLY A O 1
ATOM 1663 N N . ASN A 1 219 ? -18.212 -2.203 21.650 1.00 97.62 219 ASN A N 1
ATOM 1664 C CA . ASN A 1 219 ? -18.188 -1.514 20.363 1.00 97.62 219 ASN A CA 1
ATOM 1665 C C . ASN A 1 219 ? -17.828 -2.479 19.216 1.00 97.62 219 ASN A C 1
ATOM 1667 O O . ASN A 1 219 ? -16.668 -2.874 19.088 1.00 97.62 219 ASN A O 1
ATOM 1671 N N . PRO A 1 220 ? -18.786 -2.807 18.329 1.00 96.69 220 PRO A N 1
ATOM 1672 C CA . PRO A 1 220 ? -18.546 -3.696 17.195 1.00 96.69 220 PRO A CA 1
ATOM 1673 C C . PRO A 1 220 ? -17.412 -3.257 16.259 1.00 96.69 220 PRO A C 1
ATOM 1675 O O . PRO A 1 220 ? -16.758 -4.118 15.684 1.00 96.69 220 PRO A O 1
ATOM 1678 N N . LEU A 1 221 ? -17.133 -1.952 16.137 1.00 98.06 221 LEU A N 1
ATOM 1679 C CA . LEU A 1 221 ? -16.040 -1.455 15.285 1.00 98.06 221 LEU A CA 1
ATOM 1680 C C . LEU A 1 221 ? -14.650 -1.857 15.797 1.00 98.06 221 LEU A C 1
ATOM 1682 O O . LEU A 1 221 ? -13.699 -1.885 15.023 1.00 98.06 221 LEU A O 1
ATOM 1686 N N . HIS A 1 222 ? -14.523 -2.187 17.082 1.00 98.50 222 HIS A N 1
ATOM 1687 C CA . HIS A 1 222 ? -13.264 -2.641 17.669 1.00 98.50 222 HIS A CA 1
ATOM 1688 C C . HIS A 1 222 ? -13.053 -4.153 17.515 1.00 98.50 222 HIS A C 1
ATOM 1690 O O . HIS A 1 222 ? -11.961 -4.643 17.780 1.00 98.50 222 HIS A O 1
ATOM 1696 N N . ALA A 1 223 ? -14.081 -4.909 17.113 1.00 97.44 223 ALA A N 1
ATOM 1697 C CA . ALA A 1 223 ? -14.070 -6.372 17.166 1.00 97.44 223 ALA A CA 1
ATOM 1698 C C . ALA A 1 223 ? -13.075 -7.032 16.195 1.00 97.44 223 ALA A C 1
ATOM 1700 O O . ALA A 1 223 ? -12.778 -8.214 16.347 1.00 97.44 223 ALA A O 1
ATOM 1701 N N . PHE A 1 224 ? -12.582 -6.294 15.200 1.00 97.81 224 PHE A N 1
ATOM 1702 C CA . PHE A 1 224 ? -11.590 -6.781 14.237 1.00 97.81 224 PHE A CA 1
ATOM 1703 C C . PHE A 1 224 ? -10.151 -6.677 14.746 1.00 97.81 224 PHE A C 1
ATOM 1705 O O . PHE A 1 224 ? -9.248 -7.155 14.067 1.00 97.81 224 PHE A O 1
ATOM 1712 N N . PHE A 1 225 ? -9.924 -6.055 15.905 1.00 98.31 225 PHE A N 1
ATOM 1713 C CA . PHE A 1 225 ? -8.585 -5.752 16.390 1.00 98.31 225 PHE A CA 1
ATOM 1714 C C . PHE A 1 225 ? -8.316 -6.369 17.755 1.00 98.31 225 PHE A C 1
ATOM 1716 O O . PHE A 1 225 ? -9.191 -6.431 18.625 1.00 98.31 225 PHE A O 1
ATOM 1723 N N . HIS A 1 226 ? -7.063 -6.755 17.972 1.00 97.62 226 HIS A N 1
ATOM 1724 C CA . HIS A 1 226 ? -6.569 -7.049 19.307 1.00 97.62 226 HIS A CA 1
ATOM 1725 C C . HIS A 1 226 ? -6.533 -5.769 20.147 1.00 97.62 226 HIS A C 1
ATOM 1727 O O . HIS A 1 226 ? -6.184 -4.690 19.669 1.00 97.62 226 HIS A O 1
ATOM 1733 N N . ASN A 1 227 ? -6.804 -5.898 21.444 1.00 95.31 227 ASN A N 1
ATOM 1734 C CA . ASN A 1 227 ? -6.684 -4.808 22.417 1.00 95.31 227 ASN A CA 1
ATOM 1735 C C . ASN A 1 227 ? -5.284 -4.719 23.060 1.00 95.31 227 ASN A C 1
ATOM 1737 O O . ASN A 1 227 ? -5.123 -4.199 24.166 1.00 95.31 227 ASN A O 1
ATOM 1741 N N . GLU A 1 228 ? -4.263 -5.224 22.367 1.00 95.50 228 GLU A N 1
ATOM 1742 C CA . GLU A 1 228 ? -2.863 -5.183 22.780 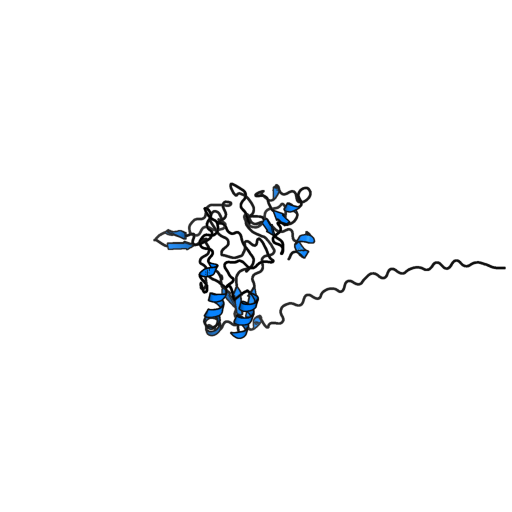1.00 95.50 228 GLU A CA 1
ATOM 1743 C C . GLU A 1 228 ? -1.975 -4.603 21.677 1.00 95.50 228 GLU A C 1
ATOM 1745 O O . GLU A 1 228 ? -2.305 -4.639 20.489 1.00 95.50 228 GLU A O 1
ATOM 1750 N N . ARG A 1 229 ? -0.843 -4.023 22.083 1.00 93.38 229 ARG A N 1
ATOM 1751 C CA . ARG A 1 229 ? 0.144 -3.479 21.145 1.00 93.38 229 ARG A CA 1
ATOM 1752 C C . ARG A 1 229 ? 0.903 -4.599 20.457 1.00 93.38 229 ARG A C 1
ATOM 1754 O O . ARG A 1 229 ? 1.291 -5.566 21.102 1.00 93.38 229 ARG A O 1
ATOM 1761 N N . ASP A 1 230 ? 1.211 -4.360 19.193 1.00 93.44 230 ASP A N 1
ATOM 1762 C CA . ASP A 1 230 ? 2.104 -5.188 18.393 1.00 93.44 230 ASP A CA 1
ATOM 1763 C C . ASP A 1 230 ? 3.120 -4.287 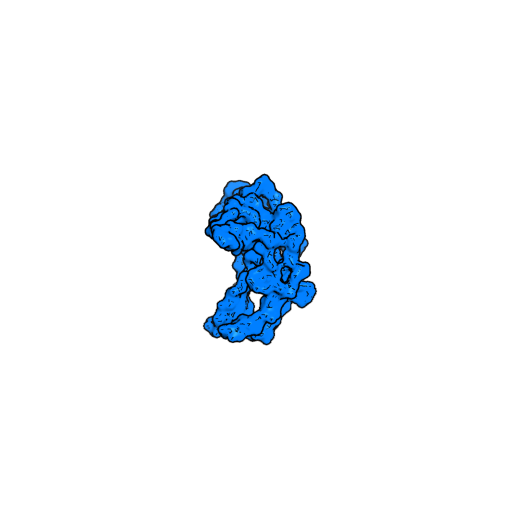17.663 1.00 93.44 230 ASP A C 1
ATOM 1765 O O . ASP A 1 230 ? 3.949 -3.632 18.309 1.00 93.44 230 ASP A O 1
ATOM 1769 N N . LEU A 1 231 ? 3.040 -4.189 16.334 1.00 93.44 231 LEU A N 1
ATOM 1770 C CA . LEU A 1 231 ? 3.995 -3.464 15.512 1.00 93.44 231 LEU A CA 1
ATOM 1771 C C . LEU A 1 231 ? 3.652 -1.968 15.410 1.00 93.44 231 LEU A C 1
ATOM 1773 O O . LEU A 1 231 ? 2.718 -1.562 14.720 1.00 93.44 231 LEU A O 1
ATOM 1777 N N . ALA A 1 232 ? 4.468 -1.132 16.058 1.00 93.69 232 ALA A N 1
ATOM 1778 C CA . ALA A 1 232 ? 4.362 0.330 16.014 1.00 93.69 232 ALA A CA 1
ATOM 1779 C C . ALA A 1 232 ? 2.934 0.831 16.341 1.00 93.69 232 ALA A C 1
ATOM 1781 O O . ALA A 1 232 ? 2.336 0.415 17.338 1.00 93.69 232 ALA A O 1
ATOM 1782 N N . GLN A 1 233 ? 2.399 1.764 15.547 1.00 96.75 233 GLN A N 1
ATOM 1783 C CA . GLN A 1 233 ? 1.025 2.256 15.675 1.00 96.75 233 GLN A CA 1
ATOM 1784 C C . GLN A 1 233 ? 0.027 1.538 14.755 1.00 96.75 233 GLN A C 1
ATOM 1786 O O . GLN A 1 233 ? -1.084 2.036 14.589 1.00 96.75 233 GLN A O 1
ATOM 1791 N N . LEU A 1 234 ? 0.393 0.404 14.153 1.00 97.75 234 LEU A N 1
ATOM 1792 C CA . LEU A 1 234 ? -0.463 -0.314 13.207 1.00 97.75 234 LEU A CA 1
ATOM 1793 C C . LEU A 1 234 ? -1.669 -0.952 13.909 1.00 97.75 234 LEU A C 1
ATOM 1795 O O . LEU A 1 234 ? -1.606 -1.318 15.086 1.00 97.75 234 LEU A O 1
ATOM 1799 N N . SER A 1 235 ? -2.781 -1.052 13.182 1.00 97.44 235 SER A N 1
ATOM 1800 C CA . SER A 1 235 ? -3.999 -1.709 13.663 1.00 97.44 235 SER A CA 1
ATOM 1801 C C . SER A 1 235 ? -3.795 -3.220 13.708 1.00 97.44 235 SER A C 1
ATOM 1803 O O . SER A 1 235 ? -3.771 -3.862 12.667 1.00 97.44 235 SER A O 1
ATOM 1805 N N . ASN A 1 236 ? -3.616 -3.785 14.902 1.00 97.88 236 ASN A N 1
ATOM 1806 C CA . ASN A 1 236 ? -3.331 -5.208 15.097 1.00 97.88 236 ASN A CA 1
ATOM 1807 C C . ASN A 1 236 ? -4.603 -6.049 14.899 1.00 97.88 236 ASN A C 1
ATOM 1809 O O . ASN A 1 236 ? -5.516 -5.966 15.719 1.00 97.88 236 ASN A O 1
ATOM 1813 N N . ILE A 1 237 ? -4.678 -6.823 13.818 1.00 97.88 237 ILE A N 1
ATOM 1814 C CA . ILE A 1 237 ? -5.878 -7.569 13.410 1.00 97.88 237 ILE A CA 1
ATOM 1815 C C . ILE A 1 237 ? -6.063 -8.816 14.285 1.00 97.88 237 ILE A C 1
ATOM 1817 O O . ILE A 1 237 ? -5.119 -9.574 14.469 1.00 97.88 237 ILE A O 1
ATOM 1821 N N . ASP A 1 238 ? -7.277 -9.056 14.797 1.00 97.56 238 ASP A N 1
ATOM 1822 C CA . ASP A 1 238 ? -7.588 -10.231 15.626 1.00 97.56 238 ASP A CA 1
ATOM 1823 C C . ASP A 1 238 ? -7.945 -11.458 14.782 1.00 97.56 238 ASP A C 1
ATOM 1825 O O . ASP A 1 238 ? -9.115 -11.755 14.528 1.00 97.56 238 ASP A O 1
ATOM 1829 N N . GLU A 1 239 ? -6.928 -12.227 14.399 1.00 95.06 239 GLU A N 1
ATOM 1830 C CA . GLU A 1 239 ? -7.059 -13.478 13.647 1.00 95.06 239 GLU A CA 1
ATOM 1831 C C . GLU A 1 239 ? -7.821 -14.585 14.399 1.00 95.06 239 GLU A C 1
ATOM 1833 O O . GLU A 1 239 ? -8.146 -15.626 13.826 1.00 95.06 239 GLU A O 1
ATOM 1838 N N . ARG A 1 240 ? -8.124 -14.391 15.688 1.00 95.31 240 ARG A N 1
ATOM 1839 C CA . ARG A 1 240 ? -8.916 -15.342 16.484 1.00 95.31 240 ARG A CA 1
ATOM 1840 C C . ARG A 1 240 ? -10.414 -15.099 16.318 1.00 95.31 240 ARG A C 1
ATOM 1842 O O . ARG A 1 240 ? -11.208 -15.956 16.713 1.00 95.31 240 ARG A O 1
ATOM 1849 N N . ASN A 1 241 ? -10.813 -13.953 15.764 1.00 95.81 241 ASN A N 1
ATOM 1850 C CA . ASN A 1 241 ? -12.203 -13.652 15.457 1.00 95.81 241 ASN A CA 1
ATOM 1851 C C . ASN A 1 241 ? -12.602 -14.318 14.123 1.00 95.81 241 ASN A C 1
ATOM 1853 O O . ASN A 1 241 ? -12.054 -13.967 13.079 1.00 95.81 241 ASN A O 1
ATOM 1857 N N . PRO A 1 242 ? -13.593 -15.230 14.101 1.00 95.12 242 PRO A N 1
ATOM 1858 C CA . PRO A 1 242 ? -14.034 -15.867 12.860 1.00 95.12 242 PRO A CA 1
ATOM 1859 C C . PRO A 1 242 ? -14.475 -14.879 11.774 1.00 95.12 242 PRO A C 1
ATOM 1861 O O . PRO A 1 242 ? -14.225 -15.126 10.604 1.00 95.12 242 PRO A O 1
ATOM 1864 N N . ALA A 1 243 ? -15.066 -13.737 12.147 1.00 94.56 243 ALA A N 1
ATOM 1865 C CA . ALA A 1 243 ? -15.467 -12.713 11.179 1.00 94.56 243 ALA A CA 1
ATOM 1866 C C . ALA A 1 243 ? -14.270 -12.025 10.499 1.00 94.56 243 ALA A C 1
ATOM 1868 O O . ALA A 1 243 ? -14.409 -11.538 9.382 1.00 94.56 243 ALA A O 1
ATOM 1869 N N . VAL A 1 244 ? -13.110 -11.988 11.164 1.00 96.25 244 VAL A N 1
ATOM 1870 C CA . VAL A 1 244 ? -11.853 -11.503 10.578 1.00 96.25 244 VAL A CA 1
ATOM 1871 C C . VAL A 1 244 ? -11.299 -12.545 9.613 1.00 96.25 244 VAL A C 1
ATOM 1873 O O . VAL A 1 244 ? -10.926 -12.201 8.501 1.00 96.25 244 VAL A O 1
ATOM 1876 N N . LEU A 1 245 ? -11.298 -13.825 9.996 1.00 94.06 245 LEU A N 1
ATOM 1877 C CA . LEU A 1 245 ? -10.866 -14.906 9.104 1.00 94.06 245 LEU A CA 1
ATOM 1878 C C . LEU A 1 245 ? -11.747 -15.029 7.856 1.00 94.06 245 LEU A C 1
ATOM 1880 O O . LEU A 1 245 ? -11.226 -15.315 6.792 1.00 94.06 245 LEU A O 1
ATOM 1884 N N . ASP A 1 246 ? -13.057 -14.802 7.972 1.00 93.88 246 ASP A N 1
ATOM 1885 C CA . ASP A 1 246 ? -13.976 -14.810 6.826 1.00 93.88 246 ASP A CA 1
ATOM 1886 C C . ASP A 1 246 ? -13.781 -13.595 5.899 1.00 93.88 246 ASP A C 1
ATOM 1888 O O . ASP A 1 246 ? -14.228 -13.613 4.751 1.00 93.88 246 ASP A O 1
ATOM 1892 N N . TYR A 1 247 ? -13.165 -12.521 6.400 1.00 95.06 247 TYR A N 1
ATOM 1893 C CA . TYR A 1 247 ? -12.890 -11.315 5.625 1.00 95.06 247 TYR A CA 1
ATOM 1894 C C . TYR A 1 247 ? -11.659 -11.467 4.717 1.00 95.06 247 TYR A C 1
ATOM 1896 O O . TYR A 1 247 ? -11.676 -10.903 3.622 1.00 95.06 247 TYR A O 1
ATOM 1904 N N . PHE A 1 248 ? -10.623 -12.186 5.165 1.00 90.75 248 PHE A N 1
ATOM 1905 C CA . PHE A 1 248 ? -9.349 -12.383 4.454 1.00 90.75 248 PHE A CA 1
ATOM 1906 C C . PHE A 1 248 ? -9.336 -13.657 3.601 1.00 90.75 248 PHE A C 1
ATOM 1908 O O . PHE A 1 248 ? -8.786 -13.595 2.478 1.00 90.75 248 PHE A O 1
#

Radius of gyration: 23.95 Å; chains: 1; bounding box: 81×80×47 Å

pLDDT: mean 92.89, std 12.83, range [39.16, 98.94]

Foldseek 3Di:
DDDDDDDDDDDDPDPPPPPPDDDDDDPDPCVVFDEAEDLQLPQFQQDVVLQLQCFAPVQAQAFAWAADPPGDIDGQHGNQRALRGCLVCLLVCVVVPGQAYEYAAFAAADRGQAQFAADDHPPDDLGRHSGHPSSNQAHAERLDGHSSHADPPDDPVNSQVSSVVSRYHYHYDDDLFFHHQAARHPADDPRHQWHAYNVRDTQAHSRRPQLCPQDVPVDRNSVQAHSDDDRRRTGGGDPVDVVSVVRD

Sequence (248 aa):
MPRILLALSLLAILPSLALATDYVGTTEPMAEHAIYFVLTDRFVNGDPSNDQRDQGGPMHSFDRPVYGPDGDEANVGYLGGDFRGLLDHADYIRDLGFGAVWITPIVDNPDQAFLGGDPISWCSSLTDRGKAAYHGYWGVNFYRLDEHLVSADLDFAGLTTGLRQAGLLTVLDIVANHGAPAYSAPVQQPGFGQIYDAAGQLIADHQNLPPEQLDPTGNPLHAFFHNERDLAQLSNIDERNPAVLDYF